Protein AF-A0A9D0Q2W6-F1 (afdb_monomer)

Mean predicted aligned error: 9.04 Å

Solvent-accessible surface area (backbone atoms only — not comparable to full-atom values): 12253 Å² total; per-residue (Å²): 137,90,82,86,87,84,79,83,84,73,85,77,95,69,91,68,83,80,63,70,60,63,63,49,51,56,51,49,53,49,52,52,54,43,39,52,52,8,45,55,50,30,69,73,66,45,39,86,37,24,59,66,28,50,89,75,35,56,30,50,39,32,53,86,57,39,67,71,56,62,75,61,38,71,66,54,54,38,46,38,40,57,70,26,51,92,84,45,47,42,37,65,79,47,96,69,82,52,69,65,64,47,38,29,28,51,50,31,50,50,33,32,66,72,34,69,71,51,40,66,31,72,69,41,46,52,43,26,51,50,28,51,42,34,52,51,4,49,55,56,29,68,73,41,41,42,81,31,24,69,74,25,48,95,74,36,60,35,66,54,38,52,82,66,38,58,74,55,62,74,61,37,70,70,52,52,39,49,34,39,60,67,25,49,93,87,44,49,45,42,48,75,45,86,76,79,52,64,67,59,49,41,22,26,53,51,32,49,51,55,55,56,58,74,76,89,125

Foldseek 3Di:
DDDDDDDDPDDDPDPDPPVPPPVVVVVVVVLVVLLVLLVVVCLVQPCLCQLLCNPNRPHALQVVSCVVVVVCPQVVQLCCQQPPDDPQHHVSPDPDPDSSSSSSNSVNRVCSHVPPVNVPDPVSVVSNVLNVLSVLLVVLCVVAVCVCQCVCPPNHPHQLNLVSCVVVCVVPLVVVLVCLCPPDDPQDHVSPDPDPDSSSSSSNSSSSVSSHDDDDD

Secondary structure (DSSP, 8-state):
-----------------TTTTHHHHHHHHHHHHHHHHHHHHHHHHTHHHHTTTGGGPPPTT-GGGTHHHHTT-HHHHHHHHHH-BTTB-GGGGS----HHHHHHHHHHHHHHHH-HHHHHSHHHHHHHHHHHHHHHHHHHIIIIIHHHHTTTGGGPPPTT-HHHHHHHHTT-HHHHHHHHHH-BTTBPGGGG-----HHHHHHHHHHHHHTT-----

Nearest PDB structures (foldseek):
  2zon-assembly1_G  TM=9.694E-01  e=1.343E-03  Achromobacter xylosoxidans
  8hn3-assembly2_B  TM=9.385E-01  e=1.616E-03  Chlorobaculum tepidum
  8hn3-assembly1_A  TM=9.472E-01  e=2.341E-03  Chlorobaculum tepidum
  4j20-assembly2_B  TM=9.324E-01  e=1.773E-03  Chlorobaculum tepidum TLS
  5b6q-assembly2_B  TM=8.991E-01  e=8.171E-03  Shewanella violacea

pLDDT: mean 86.63, std 15.98, range [30.33, 98.12]

Structure (mmCIF, N/CA/C/O backbone):
data_AF-A0A9D0Q2W6-F1
#
_entry.id   AF-A0A9D0Q2W6-F1
#
loop_
_atom_site.group_PDB
_atom_site.id
_atom_site.type_symbol
_atom_site.label_atom_id
_atom_site.label_alt_id
_atom_site.label_comp_id
_atom_site.label_asym_id
_atom_site.label_entity_id
_atom_site.label_seq_id
_atom_site.pdbx_PDB_ins_code
_atom_site.Cartn_x
_atom_site.Cartn_y
_atom_site.Cartn_z
_atom_site.occupancy
_atom_site.B_iso_or_equiv
_atom_site.auth_seq_id
_atom_site.auth_comp_id
_atom_site.auth_asym_id
_atom_site.auth_atom_id
_atom_site.pdbx_PDB_model_num
ATOM 1 N N . MET A 1 1 ? 28.115 54.140 -16.409 1.00 43.81 1 MET A N 1
ATOM 2 C CA . MET A 1 1 ? 29.450 54.518 -15.887 1.00 43.81 1 MET A CA 1
ATOM 3 C C . MET A 1 1 ? 29.657 53.863 -14.529 1.00 43.81 1 MET A C 1
ATOM 5 O O . MET A 1 1 ? 28.729 53.902 -13.736 1.00 43.81 1 MET A O 1
ATOM 9 N N . LYS A 1 2 ? 30.881 53.358 -14.291 1.00 39.50 2 LYS A N 1
ATOM 10 C CA . LYS A 1 2 ? 31.408 52.597 -13.130 1.00 39.50 2 LYS A CA 1
ATOM 11 C C . LYS A 1 2 ? 31.084 51.091 -13.202 1.00 39.50 2 LYS A C 1
ATOM 13 O O . LYS A 1 2 ? 29.919 50.747 -13.116 1.00 39.50 2 LYS A O 1
ATOM 18 N N . LYS A 1 3 ? 31.975 50.142 -13.526 1.00 43.94 3 LYS A N 1
ATOM 19 C CA . LYS A 1 3 ? 33.420 49.846 -13.318 1.00 43.94 3 LYS A CA 1
ATOM 20 C C . LYS A 1 3 ? 33.563 48.656 -12.352 1.00 43.94 3 LYS A C 1
ATOM 22 O O . LYS A 1 3 ? 33.247 48.830 -11.186 1.00 43.94 3 LYS A O 1
ATOM 27 N N . ILE A 1 4 ? 34.199 47.588 -12.870 1.00 46.78 4 ILE A N 1
ATOM 28 C CA . ILE A 1 4 ? 35.141 46.663 -12.191 1.00 46.78 4 ILE A CA 1
ATOM 29 C C . ILE A 1 4 ? 34.426 45.678 -11.239 1.00 46.78 4 ILE A C 1
ATOM 31 O O . ILE A 1 4 ? 33.622 46.103 -10.429 1.00 46.78 4 ILE A O 1
ATOM 35 N N . ILE A 1 5 ? 34.564 44.350 -11.375 1.00 44.75 5 ILE A N 1
ATOM 36 C CA . ILE A 1 5 ? 35.757 43.561 -11.015 1.00 44.75 5 ILE A CA 1
ATOM 37 C C . ILE A 1 5 ? 36.077 42.505 -12.086 1.00 44.75 5 ILE A C 1
ATOM 39 O O . ILE A 1 5 ? 35.343 41.544 -12.290 1.00 44.75 5 ILE A O 1
ATOM 43 N N . SER A 1 6 ? 37.221 42.707 -12.742 1.00 45.53 6 SER A N 1
ATOM 44 C CA . SER A 1 6 ? 37.978 41.679 -13.452 1.00 45.53 6 SER A CA 1
ATOM 45 C C . SER A 1 6 ? 38.737 40.863 -12.408 1.00 45.53 6 SER A C 1
ATOM 47 O O . SER A 1 6 ? 39.502 41.442 -11.635 1.00 45.53 6 SER A O 1
ATOM 49 N N . VAL A 1 7 ? 38.523 39.548 -12.362 1.00 48.03 7 VAL A N 1
ATOM 50 C CA . VAL A 1 7 ? 39.392 38.638 -11.611 1.00 48.03 7 VAL A CA 1
ATOM 51 C C . VAL A 1 7 ? 40.284 37.940 -12.625 1.00 48.03 7 VAL A C 1
ATOM 53 O O . VAL A 1 7 ? 39.840 37.077 -13.379 1.00 48.03 7 VAL A O 1
ATOM 56 N N . CYS A 1 8 ? 41.544 38.378 -12.647 1.00 40.06 8 CYS A N 1
ATOM 57 C CA . CYS A 1 8 ? 42.658 37.740 -13.330 1.00 40.06 8 CYS A CA 1
ATOM 58 C C . CYS A 1 8 ? 42.677 36.235 -13.053 1.00 40.06 8 CYS A C 1
ATOM 60 O O . CYS A 1 8 ? 42.959 35.812 -11.934 1.00 40.06 8 CYS A O 1
ATOM 62 N N . TRP A 1 9 ? 42.484 35.429 -14.091 1.00 39.69 9 TRP A N 1
ATOM 63 C CA . TRP A 1 9 ? 43.022 34.074 -14.124 1.00 39.69 9 TRP A CA 1
ATOM 64 C C . TRP A 1 9 ? 44.476 34.160 -14.590 1.00 39.69 9 TRP A C 1
ATOM 66 O O . TRP A 1 9 ? 44.791 33.974 -15.763 1.00 39.69 9 TRP A O 1
ATOM 76 N N . SER A 1 10 ? 45.366 34.516 -13.662 1.00 49.16 10 SER A N 1
ATOM 77 C CA . SER A 1 10 ? 46.800 34.318 -13.859 1.00 49.16 10 SER A CA 1
ATOM 78 C C . SER A 1 10 ? 47.129 32.844 -13.654 1.00 49.16 10 SER A C 1
ATOM 80 O O . SER A 1 10 ? 46.851 32.276 -12.602 1.00 49.16 10 SER A O 1
ATOM 82 N N . LEU A 1 11 ? 47.711 32.269 -14.706 1.00 53.66 11 LEU A N 1
ATOM 83 C CA . LEU A 1 11 ? 48.451 31.014 -14.799 1.00 53.66 11 LEU A CA 1
ATOM 84 C C . LEU A 1 11 ? 48.770 30.319 -13.462 1.00 53.66 11 LEU A C 1
AT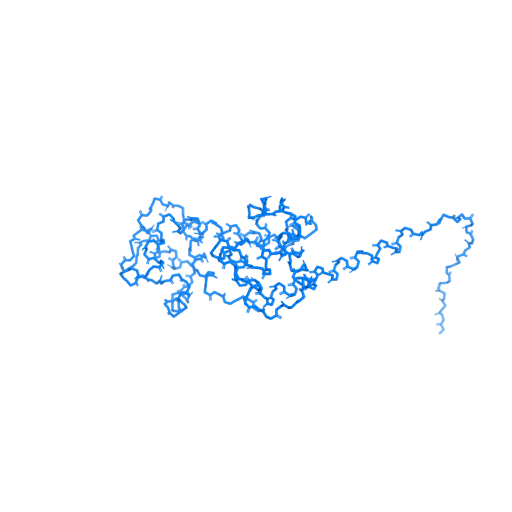OM 86 O O . LEU A 1 11 ? 49.649 30.750 -12.718 1.00 53.66 11 LEU A O 1
ATOM 90 N N . CYS A 1 12 ? 48.189 29.134 -13.270 1.00 45.81 12 CYS A N 1
ATOM 91 C CA . CYS A 1 12 ? 48.860 28.043 -12.573 1.00 45.81 12 CYS A CA 1
ATOM 92 C C . CYS A 1 12 ? 48.873 26.826 -13.510 1.00 45.81 12 CYS A C 1
ATOM 94 O O . CYS A 1 12 ? 47.876 26.127 -13.680 1.00 45.81 12 CYS A O 1
ATOM 96 N N . LEU A 1 13 ? 50.008 26.633 -14.187 1.00 52.31 13 LEU A N 1
ATOM 97 C CA . LEU A 1 13 ? 50.348 25.443 -14.965 1.00 52.31 13 LEU A CA 1
ATOM 98 C C . LEU A 1 13 ? 50.616 24.281 -13.998 1.00 52.31 13 LEU A C 1
ATOM 100 O O . LEU A 1 13 ? 51.760 23.958 -13.704 1.00 52.31 13 LEU A O 1
ATOM 104 N N . LEU A 1 14 ? 49.550 23.651 -13.514 1.00 49.38 14 LEU A N 1
ATOM 105 C CA . LEU A 1 14 ? 49.556 22.257 -13.077 1.00 49.38 14 LEU A CA 1
ATOM 106 C C . LEU A 1 14 ? 48.295 21.612 -13.650 1.00 49.38 14 LEU A C 1
ATOM 108 O O . LEU A 1 14 ? 47.203 21.698 -13.094 1.00 49.38 14 LEU A O 1
ATOM 112 N N . CYS A 1 15 ? 48.457 21.023 -14.832 1.00 50.38 15 CYS A N 1
ATOM 113 C CA . CYS A 1 15 ? 47.425 20.282 -15.537 1.00 50.38 15 CYS A CA 1
ATOM 114 C C . CYS A 1 15 ? 47.190 18.951 -14.801 1.00 50.38 15 CYS A C 1
ATOM 116 O O . CYS A 1 15 ? 47.751 17.920 -15.160 1.00 50.38 15 CYS A O 1
ATOM 118 N N . VAL A 1 16 ? 46.404 18.980 -13.723 1.00 52.44 16 VAL A N 1
ATOM 119 C CA . VAL A 1 16 ? 45.743 17.773 -13.220 1.00 52.44 16 VAL A CA 1
ATOM 120 C C . VAL A 1 16 ? 44.479 17.613 -14.065 1.00 52.44 16 VAL A C 1
ATOM 122 O O . VAL A 1 16 ? 43.717 18.577 -14.172 1.00 52.44 16 VAL A O 1
ATOM 125 N N . PRO A 1 17 ? 44.237 16.458 -14.705 1.00 45.69 17 PRO A N 1
ATOM 126 C CA . PRO A 1 17 ? 43.054 16.279 -15.529 1.00 45.69 17 PRO A CA 1
ATOM 127 C C . PRO A 1 17 ? 41.812 16.380 -14.637 1.00 45.69 17 PRO A C 1
ATOM 129 O O . PRO A 1 17 ? 41.482 15.458 -13.895 1.00 45.69 17 PRO A O 1
ATOM 132 N N . PHE A 1 18 ? 41.094 17.501 -14.724 1.00 49.41 18 PHE A N 1
ATOM 133 C CA . PHE A 1 18 ? 39.758 17.680 -14.151 1.00 49.41 18 PHE A CA 1
ATOM 134 C C . PHE A 1 18 ? 38.727 16.936 -15.020 1.00 49.41 18 PHE A C 1
ATOM 136 O O . PHE A 1 18 ? 37.753 17.505 -15.493 1.00 49.41 18 PHE A O 1
ATOM 143 N N . VAL A 1 19 ? 38.985 15.659 -15.306 1.00 51.44 19 VAL A N 1
ATOM 144 C CA . VAL A 1 19 ? 38.137 14.807 -16.158 1.00 51.44 19 VAL A CA 1
ATOM 145 C C . VAL A 1 19 ? 37.093 14.064 -15.306 1.00 51.44 19 VAL A C 1
ATOM 147 O O . VAL A 1 19 ? 36.088 13.593 -15.815 1.00 51.44 19 VAL A O 1
ATOM 150 N N . GLY A 1 20 ? 37.253 14.040 -13.975 1.00 50.88 20 GLY A N 1
ATOM 151 C CA . GLY A 1 20 ? 36.378 13.276 -13.076 1.00 50.88 20 GLY A CA 1
ATOM 152 C C . GLY A 1 20 ? 35.117 13.984 -12.559 1.00 50.88 20 GLY A C 1
ATOM 153 O O . GLY A 1 20 ? 34.258 13.318 -11.990 1.00 50.88 20 GLY A O 1
ATOM 154 N N . PHE A 1 21 ? 34.977 15.308 -12.695 1.00 53.16 21 PHE A N 1
ATOM 155 C CA . PHE A 1 21 ? 33.817 16.018 -12.126 1.00 53.16 21 PHE A CA 1
ATOM 156 C C . PHE A 1 21 ? 32.643 16.118 -13.110 1.00 53.16 21 PHE A C 1
ATOM 158 O O . PHE A 1 21 ? 31.517 15.807 -12.738 1.00 53.16 21 PHE A O 1
ATOM 165 N N . ALA A 1 22 ? 32.898 16.480 -14.372 1.00 59.78 22 ALA A N 1
ATOM 166 C CA . ALA A 1 22 ? 31.846 16.633 -15.382 1.00 59.78 22 ALA A CA 1
ATOM 167 C C . ALA A 1 22 ? 31.155 15.296 -15.724 1.00 59.78 22 ALA A C 1
ATOM 169 O O . ALA A 1 22 ? 29.933 15.210 -15.663 1.00 59.78 22 ALA A O 1
ATOM 170 N N . GLU A 1 23 ? 31.923 14.221 -15.946 1.00 59.72 23 GLU A N 1
ATOM 171 C CA . GLU A 1 23 ? 31.365 12.892 -16.259 1.00 59.72 23 GLU A CA 1
ATOM 172 C C . GLU A 1 23 ? 30.482 12.315 -15.140 1.00 59.72 23 GLU A C 1
ATOM 174 O O . GLU A 1 23 ? 29.553 11.548 -15.400 1.00 59.72 23 GLU A O 1
ATOM 179 N N . ASN A 1 24 ? 30.770 12.657 -13.882 1.00 61.16 24 ASN A N 1
ATOM 180 C CA . ASN A 1 24 ? 29.976 12.211 -12.740 1.00 61.16 24 ASN A CA 1
ATOM 181 C C . ASN A 1 24 ? 28.667 13.001 -12.608 1.00 61.16 24 ASN A C 1
ATOM 183 O O . ASN A 1 24 ? 27.646 12.410 -12.263 1.00 61.16 24 ASN A O 1
ATOM 187 N N . VAL A 1 25 ? 28.670 14.301 -12.924 1.00 63.41 25 VAL A N 1
ATOM 188 C CA . VAL A 1 25 ? 27.454 15.132 -12.929 1.00 63.41 25 VAL A CA 1
ATOM 189 C C . VAL A 1 25 ? 26.474 14.657 -14.005 1.00 63.41 25 VAL A C 1
ATOM 191 O O . VAL A 1 25 ? 25.289 14.499 -13.717 1.00 63.41 25 VAL A O 1
AT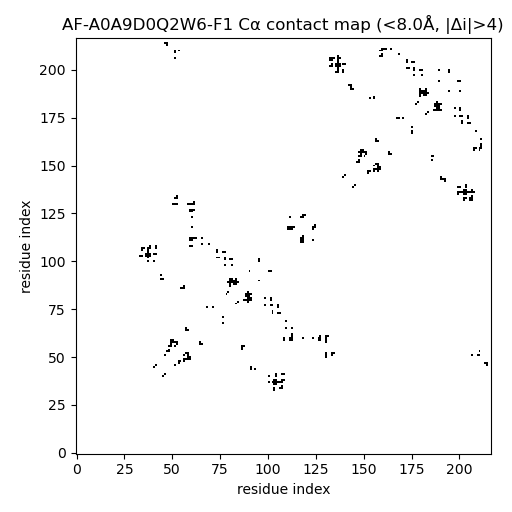OM 194 N N . ASP A 1 26 ? 26.956 14.326 -15.205 1.00 74.56 26 ASP A N 1
ATOM 195 C CA . ASP A 1 26 ? 26.096 13.849 -16.297 1.00 74.56 26 ASP A CA 1
ATOM 196 C C . ASP A 1 26 ? 25.399 12.517 -15.960 1.00 74.56 26 ASP A C 1
ATOM 198 O O . ASP A 1 26 ? 24.203 12.352 -16.207 1.00 74.56 26 ASP A O 1
ATOM 202 N N . LYS A 1 27 ? 26.107 11.586 -15.305 1.00 70.38 27 LYS A N 1
ATOM 203 C CA . LYS A 1 27 ? 25.545 10.292 -14.871 1.00 70.38 27 LYS A CA 1
ATOM 204 C C . LYS A 1 27 ? 24.558 10.424 -13.709 1.00 70.38 27 LYS A C 1
ATOM 206 O O . LYS A 1 27 ? 23.572 9.686 -13.660 1.00 70.38 27 LYS A O 1
ATOM 211 N N . VAL A 1 28 ? 24.810 11.340 -12.771 1.00 68.50 28 VAL A N 1
ATOM 212 C CA . VAL A 1 28 ? 23.874 11.639 -11.673 1.00 68.50 28 VAL A CA 1
ATOM 213 C C . VAL A 1 28 ? 22.577 12.218 -12.235 1.00 68.50 28 VAL A C 1
ATOM 215 O O . VAL A 1 28 ? 21.503 11.703 -11.920 1.00 68.50 28 VAL A O 1
ATOM 218 N N . ASN A 1 29 ? 22.676 13.179 -13.155 1.00 79.94 29 ASN A N 1
ATOM 219 C CA . ASN A 1 29 ? 21.519 13.780 -13.817 1.00 79.94 29 ASN A CA 1
ATOM 220 C C . ASN A 1 29 ? 20.695 12.740 -14.596 1.00 79.94 29 ASN A C 1
ATOM 222 O O . ASN A 1 29 ? 19.465 12.774 -14.577 1.00 79.94 29 ASN A O 1
ATOM 226 N N . GLU A 1 30 ? 21.352 11.775 -15.247 1.00 87.25 30 GLU A N 1
ATOM 227 C CA . GLU A 1 30 ? 20.665 10.689 -15.950 1.00 87.25 30 GLU A CA 1
ATOM 228 C C . GLU A 1 30 ? 19.930 9.737 -14.989 1.00 87.25 30 GLU A C 1
ATOM 230 O O . GLU A 1 30 ? 18.771 9.387 -15.233 1.00 87.25 30 GLU A O 1
ATOM 235 N N . LYS A 1 31 ? 20.569 9.328 -13.880 1.00 89.06 31 LYS A N 1
ATO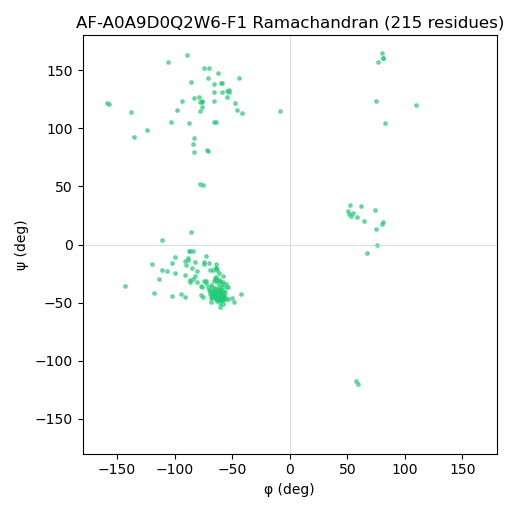M 236 C CA . LYS A 1 31 ? 19.941 8.478 -12.852 1.00 89.06 31 LYS A CA 1
ATOM 237 C C . LYS A 1 31 ? 18.712 9.165 -12.257 1.00 89.06 31 LYS A C 1
ATOM 239 O O . LYS A 1 31 ? 17.660 8.537 -12.141 1.00 89.06 31 LYS A O 1
ATOM 244 N N . GLU A 1 32 ? 18.833 10.438 -11.898 1.00 88.69 32 GLU A N 1
ATOM 245 C CA . GLU A 1 32 ? 17.734 11.231 -11.343 1.00 88.69 32 GLU A CA 1
ATOM 246 C C . GLU A 1 32 ? 16.589 11.386 -12.348 1.00 88.69 32 GLU A C 1
ATOM 248 O O . GLU A 1 32 ? 15.431 11.157 -11.997 1.00 88.69 32 GLU A O 1
ATOM 253 N N . ALA A 1 33 ? 16.893 11.669 -13.619 1.00 92.69 33 ALA A N 1
ATOM 254 C CA . ALA A 1 33 ? 15.888 11.753 -14.676 1.00 92.69 33 ALA A CA 1
ATOM 255 C C . ALA A 1 33 ? 15.141 10.422 -14.881 1.00 92.69 33 ALA A C 1
ATOM 257 O O . ALA A 1 33 ? 13.914 10.410 -15.022 1.00 92.69 33 ALA A O 1
ATOM 258 N N . LYS A 1 34 ? 15.859 9.292 -14.856 1.00 94.88 34 LYS A N 1
ATOM 259 C CA . LYS A 1 34 ? 15.276 7.944 -14.952 1.00 94.88 34 LYS A CA 1
ATOM 260 C C . LYS A 1 34 ? 14.395 7.613 -13.752 1.00 94.88 34 LYS A C 1
ATOM 262 O O . LYS A 1 34 ? 13.290 7.108 -13.942 1.00 94.88 34 LYS A O 1
ATOM 267 N N . LEU A 1 35 ? 14.842 7.931 -12.537 1.00 94.19 35 LEU A N 1
ATOM 268 C CA . LEU A 1 35 ? 14.053 7.737 -11.319 1.00 94.19 35 LEU A CA 1
ATOM 269 C C . LEU A 1 35 ? 12.806 8.618 -11.300 1.00 94.19 35 LEU A C 1
ATOM 271 O O . LEU A 1 35 ? 11.741 8.148 -10.909 1.00 94.19 35 LEU A O 1
ATOM 275 N N . GLU A 1 36 ? 12.895 9.857 -11.779 1.00 93.81 36 GLU A N 1
ATOM 276 C CA . GLU A 1 36 ? 11.737 10.743 -11.882 1.00 93.81 36 GLU A CA 1
ATOM 277 C C . GLU A 1 36 ? 10.728 10.243 -12.924 1.00 93.81 36 GLU A C 1
ATOM 279 O O . GLU A 1 36 ? 9.517 10.260 -12.688 1.00 93.81 36 GLU A O 1
ATOM 284 N N . LEU A 1 37 ? 11.199 9.736 -14.066 1.00 94.19 37 LEU A N 1
ATOM 285 C CA . LEU A 1 37 ? 10.329 9.099 -15.055 1.00 94.19 37 LEU A CA 1
ATOM 286 C C . LEU A 1 37 ? 9.687 7.816 -14.499 1.00 94.19 37 LEU A C 1
ATOM 288 O O . LEU A 1 37 ? 8.479 7.610 -14.656 1.00 94.19 37 LEU A O 1
ATOM 292 N N . GLY A 1 38 ? 10.464 6.988 -13.798 1.00 94.94 38 GLY A N 1
ATOM 293 C CA . GLY A 1 38 ? 9.988 5.804 -13.084 1.00 94.94 38 GLY A CA 1
ATOM 294 C C . GLY A 1 38 ? 8.926 6.137 -12.040 1.00 94.94 38 GLY A C 1
ATOM 295 O O . GLY A 1 38 ? 7.873 5.503 -11.997 1.00 94.94 38 GLY A O 1
ATOM 296 N N . ARG A 1 39 ? 9.136 7.208 -11.268 1.00 94.44 39 ARG A N 1
ATOM 297 C CA . ARG A 1 39 ? 8.174 7.733 -10.296 1.00 94.44 39 ARG A CA 1
ATOM 298 C C . ARG A 1 39 ? 6.875 8.158 -10.967 1.00 94.44 39 ARG A C 1
ATOM 300 O O . ARG A 1 39 ? 5.803 7.702 -10.572 1.00 94.44 39 ARG A O 1
ATOM 307 N N . LYS A 1 40 ? 6.945 9.018 -11.987 1.00 93.75 40 LYS A N 1
ATOM 308 C CA . LYS A 1 40 ? 5.757 9.507 -12.711 1.00 93.75 40 LYS A CA 1
ATOM 309 C C . LYS A 1 40 ? 4.927 8.353 -13.262 1.00 93.75 40 LYS A C 1
ATOM 311 O O . LYS A 1 40 ? 3.712 8.313 -13.083 1.00 93.75 40 LYS A O 1
ATOM 316 N N . THR A 1 41 ? 5.590 7.395 -13.895 1.00 92.62 41 THR A N 1
ATOM 317 C CA . THR A 1 41 ? 4.925 6.252 -14.524 1.00 92.62 41 THR A CA 1
ATOM 318 C C . THR A 1 41 ? 4.390 5.261 -13.491 1.00 92.62 41 THR A C 1
ATOM 320 O O . THR A 1 41 ? 3.290 4.739 -13.673 1.00 92.62 41 THR A O 1
ATOM 323 N N . TYR A 1 42 ? 5.060 5.089 -12.348 1.00 93.31 42 TYR A N 1
ATOM 324 C CA . TYR A 1 42 ? 4.525 4.346 -11.207 1.00 93.31 42 TYR A CA 1
ATOM 325 C C . TYR A 1 42 ? 3.199 4.946 -10.708 1.00 93.31 42 TYR A C 1
ATOM 327 O O . TYR A 1 42 ? 2.213 4.219 -10.555 1.00 93.31 42 TYR A O 1
ATOM 335 N N . TYR A 1 43 ? 3.132 6.268 -10.515 1.00 90.81 43 TYR A N 1
ATOM 336 C CA . TYR A 1 43 ? 1.906 6.946 -10.063 1.00 90.81 43 TYR A CA 1
ATOM 337 C C . TYR A 1 43 ? 0.795 6.981 -11.117 1.00 90.81 43 TYR A C 1
ATOM 339 O O . TYR A 1 43 ? -0.365 7.189 -10.787 1.00 90.81 43 TYR A O 1
ATOM 347 N N . GLN A 1 44 ? 1.097 6.720 -12.383 1.00 89.12 44 GLN A N 1
ATOM 348 C CA . GLN A 1 44 ? 0.062 6.568 -13.406 1.00 89.12 44 GLN A CA 1
ATOM 349 C C . GLN A 1 44 ? -0.520 5.149 -13.443 1.00 89.12 44 GLN A C 1
ATOM 351 O O . GLN A 1 44 ? -1.691 4.965 -13.777 1.00 89.12 44 GLN A O 1
ATOM 356 N N . ASN A 1 45 ? 0.279 4.139 -13.087 1.00 89.81 45 ASN A N 1
ATOM 357 C CA . ASN A 1 45 ? -0.041 2.746 -13.404 1.00 89.81 45 ASN A CA 1
ATOM 358 C C . ASN A 1 45 ? -0.227 1.848 -12.175 1.00 89.81 45 ASN A C 1
ATOM 360 O O . ASN A 1 45 ? -1.156 1.037 -12.155 1.00 89.81 45 ASN A O 1
ATOM 364 N N . CYS A 1 46 ? 0.623 2.000 -11.159 1.00 91.19 46 CYS A N 1
ATOM 365 C CA . CYS A 1 46 ? 0.864 0.986 -10.129 1.00 91.19 46 CYS A CA 1
ATOM 366 C C . CYS A 1 46 ? 0.401 1.402 -8.726 1.00 91.19 46 CYS A C 1
ATOM 368 O O . CYS A 1 46 ? 0.020 0.539 -7.930 1.00 91.19 46 CYS A O 1
ATOM 370 N N . TYR A 1 47 ? 0.407 2.703 -8.417 1.00 89.1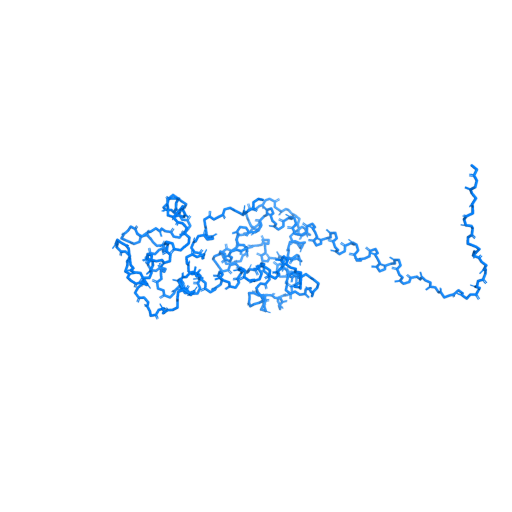9 47 TYR A N 1
ATOM 371 C CA . TYR A 1 47 ? 0.208 3.195 -7.046 1.00 89.19 47 TYR A CA 1
ATOM 372 C C . TYR A 1 47 ? -1.069 2.676 -6.374 1.00 89.19 47 TYR A C 1
ATOM 374 O O . TYR A 1 47 ? -1.037 2.340 -5.198 1.00 89.19 47 TYR A O 1
ATOM 382 N N . ARG A 1 48 ? -2.178 2.517 -7.114 1.00 83.88 48 ARG A N 1
ATOM 383 C CA . ARG A 1 48 ? -3.471 2.100 -6.537 1.00 83.88 48 ARG A CA 1
ATOM 384 C C . ARG A 1 48 ? -3.375 0.795 -5.754 1.00 83.88 48 ARG A C 1
ATOM 386 O O . ARG A 1 48 ? -4.073 0.625 -4.764 1.00 83.88 48 ARG A O 1
ATOM 393 N N . CYS A 1 49 ? -2.520 -0.122 -6.201 1.00 87.75 49 CYS A N 1
ATOM 394 C CA . CYS A 1 49 ? -2.312 -1.396 -5.521 1.00 87.75 49 CYS A CA 1
ATOM 395 C C . CYS A 1 49 ? -1.123 -1.338 -4.560 1.00 87.75 49 CYS A C 1
ATOM 397 O O . CYS A 1 49 ? -1.215 -1.834 -3.440 1.00 87.75 49 CYS A O 1
ATOM 399 N N . HIS A 1 50 ? -0.021 -0.723 -4.986 1.00 92.00 50 HIS A N 1
ATOM 400 C CA . HIS A 1 50 ? 1.244 -0.759 -4.256 1.00 92.00 50 HIS A CA 1
ATOM 401 C C . HIS A 1 50 ? 1.367 0.296 -3.155 1.00 92.00 50 HIS A C 1
ATOM 403 O O . HIS A 1 50 ? 2.152 0.126 -2.241 1.00 92.00 50 HIS A O 1
ATOM 409 N N . GLU A 1 51 ? 0.593 1.373 -3.163 1.00 86.62 51 GLU A N 1
ATOM 410 C CA . GLU A 1 51 ? 0.635 2.355 -2.073 1.00 86.62 51 GLU A CA 1
ATOM 411 C C . GLU A 1 51 ? -0.064 1.834 -0.810 1.00 86.62 51 GLU A C 1
ATOM 413 O O . GLU A 1 51 ? 0.350 2.140 0.306 1.00 86.62 51 GLU A O 1
ATOM 418 N N . TYR A 1 52 ? -1.087 0.995 -0.997 1.00 81.88 52 TYR A N 1
ATOM 419 C CA . TYR A 1 52 ? -1.934 0.467 0.076 1.00 81.88 52 TYR A CA 1
ATOM 420 C C . TYR A 1 52 ? -1.752 -1.035 0.333 1.00 81.88 52 TYR A C 1
ATOM 422 O O . TYR A 1 52 ? -2.498 -1.624 1.117 1.00 81.88 52 TYR A O 1
ATOM 430 N N . GLY A 1 53 ? -0.808 -1.672 -0.363 1.00 88.31 53 GLY A N 1
ATOM 431 C CA . GLY A 1 53 ? -0.522 -3.100 -0.235 1.00 88.31 53 GLY A CA 1
ATOM 432 C C . GLY A 1 53 ? -1.697 -4.003 -0.613 1.00 88.31 53 GLY A C 1
ATOM 433 O O . GLY A 1 53 ? -1.899 -5.062 -0.014 1.00 88.31 53 GLY A O 1
ATOM 434 N N . GLN A 1 54 ? -2.527 -3.590 -1.578 1.00 84.88 54 GLN A N 1
ATOM 435 C CA . GLN A 1 54 ? -3.740 -4.323 -1.938 1.00 84.88 54 GLN A CA 1
ATOM 436 C C . GLN A 1 54 ? -3.415 -5.784 -2.269 1.00 84.88 54 GLN A C 1
ATOM 438 O O . GLN A 1 54 ? -2.558 -6.071 -3.102 1.00 84.88 54 GLN A O 1
ATOM 443 N N . ARG A 1 55 ? -4.111 -6.717 -1.603 1.00 82.38 55 ARG A N 1
ATOM 444 C CA . ARG A 1 55 ? -3.943 -8.172 -1.780 1.00 82.38 55 ARG A CA 1
ATOM 445 C C . ARG A 1 55 ? -2.488 -8.663 -1.637 1.00 82.38 55 ARG A C 1
ATOM 447 O O . ARG A 1 55 ? -2.092 -9.609 -2.313 1.00 82.38 55 ARG A O 1
ATOM 454 N N . GLY A 1 56 ? -1.704 -8.036 -0.757 1.00 85.69 56 GLY A N 1
ATOM 455 C CA . GLY A 1 56 ? -0.308 -8.414 -0.507 1.00 85.69 56 GLY A CA 1
ATOM 456 C C . GLY A 1 56 ? 0.680 -7.869 -1.543 1.00 85.69 56 GLY A C 1
ATOM 457 O O . GLY A 1 56 ? 1.785 -8.399 -1.683 1.00 85.69 56 GLY A O 1
ATOM 458 N N . ALA A 1 57 ? 0.287 -6.838 -2.297 1.00 92.06 57 ALA A N 1
ATOM 459 C CA . ALA A 1 57 ? 1.221 -6.075 -3.113 1.00 92.06 57 ALA A CA 1
ATOM 460 C C . ALA A 1 57 ? 2.309 -5.443 -2.219 1.00 92.06 57 ALA A C 1
ATOM 462 O O . ALA A 1 57 ? 1.976 -4.943 -1.146 1.00 92.06 57 ALA A O 1
ATOM 463 N N . PRO A 1 58 ? 3.588 -5.438 -2.638 1.00 95.06 58 PRO A N 1
ATOM 464 C CA . PRO A 1 58 ? 4.643 -4.797 -1.865 1.00 95.06 58 PRO A CA 1
ATOM 465 C C . PRO A 1 58 ? 4.432 -3.285 -1.812 1.00 95.06 58 PRO A C 1
ATOM 467 O O . PRO A 1 58 ? 4.212 -2.658 -2.857 1.00 95.06 58 PRO A O 1
ATOM 470 N N . MET A 1 59 ? 4.519 -2.723 -0.608 1.00 94.19 59 MET A N 1
ATOM 471 C CA . MET A 1 59 ? 4.331 -1.303 -0.354 1.00 94.19 59 MET A CA 1
ATOM 472 C C . MET A 1 59 ? 5.602 -0.490 -0.540 1.00 94.19 59 MET A C 1
ATOM 474 O O . MET A 1 59 ? 6.686 -0.895 -0.120 1.00 94.19 59 MET A O 1
ATOM 478 N N . LEU A 1 60 ? 5.470 0.701 -1.130 1.00 93.12 60 LEU A N 1
ATOM 479 C CA . LEU A 1 60 ? 6.591 1.638 -1.251 1.00 93.12 60 LEU A CA 1
ATOM 480 C C . LEU A 1 60 ? 7.225 1.927 0.114 1.00 93.12 60 LEU A C 1
ATOM 482 O O . LEU A 1 60 ? 6.522 2.215 1.091 1.00 93.12 60 LEU A O 1
ATOM 486 N N . GLY A 1 61 ? 8.556 1.843 0.158 1.00 93.38 61 GLY A N 1
ATOM 487 C CA . GLY A 1 61 ? 9.383 2.113 1.333 1.00 93.38 61 GLY A CA 1
ATOM 488 C C . GLY A 1 61 ? 9.236 1.120 2.495 1.00 93.38 61 GLY A C 1
ATOM 489 O O . GLY A 1 61 ? 9.989 1.208 3.462 1.00 93.38 61 GLY A O 1
ATOM 490 N N . TYR A 1 62 ? 8.289 0.177 2.456 1.00 95.31 62 TYR A N 1
ATOM 491 C CA . TYR A 1 62 ? 8.100 -0.776 3.549 1.00 95.31 62 TYR A CA 1
ATOM 492 C C . TYR A 1 62 ? 9.061 -1.954 3.395 1.00 95.31 62 TYR A C 1
ATOM 494 O O . TYR A 1 62 ? 8.715 -2.968 2.800 1.00 95.31 62 TYR A O 1
ATOM 502 N N . GLU A 1 63 ? 10.279 -1.801 3.921 1.00 94.75 63 GLU A N 1
ATOM 503 C CA . GLU A 1 63 ? 11.390 -2.760 3.781 1.00 94.75 63 GLU A CA 1
ATOM 504 C C . GLU A 1 63 ? 11.011 -4.243 3.942 1.00 94.75 63 GLU A C 1
ATOM 506 O O . GLU A 1 63 ? 11.436 -5.021 3.085 1.00 94.75 63 GLU A O 1
ATOM 511 N N . PRO A 1 64 ? 10.166 -4.655 4.914 1.00 95.56 64 PRO A N 1
ATOM 512 C CA . PRO A 1 64 ? 9.784 -6.062 5.053 1.00 95.56 64 PRO A CA 1
ATOM 513 C C . PRO A 1 64 ? 9.129 -6.667 3.802 1.00 95.56 64 PRO A C 1
ATOM 515 O O . PRO A 1 64 ? 9.255 -7.864 3.564 1.00 95.56 64 PRO A O 1
ATOM 518 N N . ASP A 1 65 ? 8.465 -5.858 2.968 1.00 95.75 65 ASP A N 1
ATOM 519 C CA . ASP A 1 65 ? 7.884 -6.336 1.709 1.00 95.75 65 ASP A CA 1
ATOM 520 C C . ASP A 1 65 ? 8.939 -6.600 0.623 1.00 95.75 65 ASP A C 1
ATOM 522 O O . ASP A 1 65 ? 8.638 -7.275 -0.367 1.00 95.75 65 ASP A O 1
ATOM 526 N N . TRP A 1 66 ? 10.155 -6.066 0.778 1.00 96.25 66 TRP A N 1
ATOM 527 C CA . TRP A 1 66 ? 11.199 -6.031 -0.247 1.00 96.25 66 TRP A CA 1
ATOM 528 C C . TRP A 1 66 ? 12.409 -6.920 0.045 1.00 96.25 66 TRP A C 1
ATOM 530 O O . TRP A 1 66 ? 13.078 -7.304 -0.912 1.00 96.25 66 TRP A O 1
ATOM 540 N N . GLU A 1 67 ? 12.672 -7.296 1.300 1.00 94.06 67 GLU A N 1
ATOM 541 C CA . GLU A 1 67 ? 13.859 -8.079 1.701 1.00 94.06 67 GLU A CA 1
ATOM 542 C C . GLU A 1 67 ? 14.098 -9.318 0.822 1.00 94.06 67 GLU A C 1
ATOM 544 O O . GLU A 1 67 ? 15.194 -9.514 0.295 1.00 94.06 67 GLU A O 1
ATOM 549 N N . ASP A 1 68 ? 13.066 -10.137 0.606 1.00 96.12 68 ASP A N 1
ATOM 550 C CA . ASP A 1 68 ? 13.169 -11.329 -0.246 1.00 96.12 68 ASP A CA 1
ATOM 551 C C . ASP A 1 68 ? 13.021 -11.018 -1.737 1.00 96.12 68 ASP A C 1
ATOM 553 O O . ASP A 1 68 ? 13.571 -11.720 -2.585 1.00 96.12 68 ASP A O 1
ATOM 557 N N . ARG A 1 69 ? 12.303 -9.947 -2.083 1.00 95.81 69 ARG A N 1
ATOM 558 C CA . ARG A 1 69 ? 12.071 -9.559 -3.481 1.00 95.81 69 ARG A CA 1
ATOM 559 C C . ARG A 1 69 ? 13.342 -9.044 -4.136 1.00 95.81 69 ARG A C 1
ATOM 561 O O . ARG A 1 69 ? 13.603 -9.382 -5.285 1.00 95.81 69 ARG A O 1
ATOM 568 N N . LEU A 1 70 ? 14.145 -8.275 -3.405 1.00 97.25 70 LEU A N 1
ATOM 569 C CA . LEU A 1 70 ? 15.411 -7.734 -3.900 1.00 97.25 70 LEU A CA 1
ATOM 570 C C . LEU A 1 70 ? 16.422 -8.844 -4.227 1.00 97.25 70 LEU A C 1
ATOM 572 O O . LEU A 1 70 ? 17.212 -8.686 -5.155 1.00 97.25 70 LEU A O 1
ATOM 576 N N . LYS A 1 71 ? 16.344 -10.001 -3.552 1.00 97.62 71 LYS A N 1
ATOM 577 C CA . LYS A 1 71 ? 17.193 -11.176 -3.833 1.00 97.62 71 LYS A CA 1
ATOM 578 C C . LYS A 1 71 ? 16.922 -11.806 -5.201 1.00 97.62 71 LYS A C 1
ATOM 580 O O . LYS A 1 71 ? 17.795 -12.487 -5.727 1.00 97.62 71 LYS A O 1
ATOM 585 N N . LEU A 1 72 ? 15.739 -11.587 -5.782 1.00 96.75 72 LEU A N 1
ATOM 586 C CA . LEU A 1 72 ? 15.398 -12.090 -7.119 1.00 96.75 72 LEU A CA 1
ATOM 587 C C . LEU A 1 72 ? 16.198 -11.384 -8.224 1.00 96.75 72 LEU A C 1
ATOM 589 O O . LEU A 1 72 ? 16.344 -11.923 -9.317 1.00 96.75 72 LEU A O 1
ATOM 593 N N . GLY A 1 73 ? 16.701 -10.180 -7.943 1.00 97.69 73 GLY A N 1
ATOM 594 C CA . GLY A 1 73 ? 17.347 -9.329 -8.929 1.00 97.69 73 GLY A CA 1
ATOM 595 C C . GLY A 1 73 ? 16.353 -8.560 -9.802 1.00 97.69 73 GLY A C 1
ATOM 596 O O . GLY A 1 73 ? 15.154 -8.841 -9.862 1.00 97.69 73 GLY A O 1
ATOM 597 N N . ARG A 1 74 ? 16.881 -7.541 -10.483 1.00 97.06 74 ARG A N 1
ATOM 598 C CA . ARG A 1 74 ? 16.094 -6.556 -11.233 1.00 97.06 74 ARG A CA 1
ATOM 599 C C . ARG A 1 74 ? 15.243 -7.181 -12.340 1.00 97.06 74 ARG A C 1
ATOM 601 O O . ARG A 1 74 ? 14.058 -6.874 -12.437 1.00 97.06 74 ARG A O 1
ATOM 608 N N . ASP A 1 75 ? 15.824 -8.061 -13.151 1.00 98.12 75 ASP A N 1
ATOM 609 C CA . ASP A 1 75 ? 15.125 -8.625 -14.311 1.00 98.12 75 ASP A CA 1
ATOM 610 C C . ASP A 1 75 ? 13.942 -9.509 -13.908 1.00 98.12 75 ASP A C 1
ATOM 612 O O . ASP A 1 75 ? 12.861 -9.358 -14.468 1.00 98.12 75 ASP A O 1
ATOM 616 N N . ALA A 1 76 ? 14.085 -10.323 -12.860 1.00 98.00 76 ALA A N 1
ATOM 617 C CA . ALA A 1 76 ? 12.990 -11.146 -12.349 1.00 98.00 76 ALA A CA 1
ATOM 618 C C . ALA A 1 76 ? 11.840 -10.309 -11.752 1.00 98.00 76 ALA A C 1
ATOM 620 O O . ALA A 1 76 ? 10.668 -10.702 -11.810 1.00 98.00 76 ALA A O 1
ATOM 621 N N . LEU A 1 77 ? 12.149 -9.143 -11.172 1.00 97.44 77 LEU A N 1
ATOM 622 C CA . LEU A 1 77 ? 11.123 -8.194 -10.735 1.00 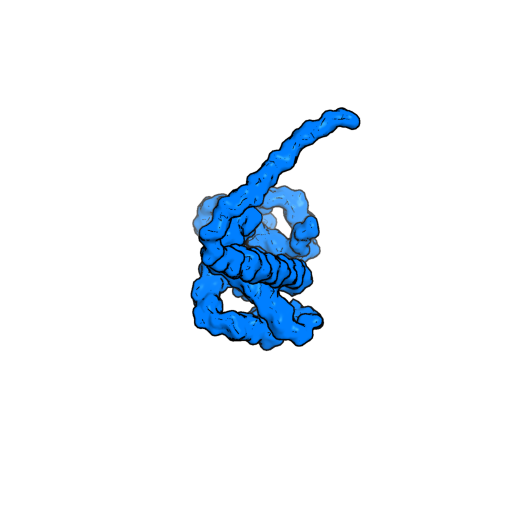97.44 77 LEU A CA 1
ATOM 623 C C . LEU A 1 77 ? 10.387 -7.588 -11.933 1.00 97.44 77 LEU A C 1
ATOM 625 O O . LEU A 1 77 ? 9.163 -7.508 -11.900 1.00 97.44 77 LEU A O 1
ATOM 629 N N . ILE A 1 78 ? 11.104 -7.227 -13.000 1.00 97.44 78 ILE A N 1
ATOM 630 C CA . ILE A 1 78 ? 10.512 -6.751 -14.259 1.00 97.44 78 ILE A CA 1
ATOM 631 C C . ILE A 1 78 ? 9.613 -7.825 -14.883 1.00 97.44 78 ILE A C 1
ATOM 633 O O . ILE A 1 78 ? 8.483 -7.520 -15.266 1.00 97.44 78 ILE A O 1
ATOM 637 N N . ASP A 1 79 ? 10.068 -9.077 -14.927 1.00 97.31 79 ASP A N 1
ATOM 638 C CA . ASP A 1 79 ? 9.287 -10.207 -15.443 1.00 97.31 79 ASP A CA 1
ATOM 639 C C . ASP A 1 79 ? 8.009 -10.412 -14.630 1.00 97.31 79 ASP A C 1
ATOM 641 O O . ASP A 1 79 ? 6.932 -10.535 -15.204 1.00 97.31 79 ASP A O 1
ATOM 645 N N . SER A 1 80 ? 8.084 -10.292 -13.300 1.00 95.94 80 SER A N 1
ATOM 646 C CA . SER A 1 80 ? 6.897 -10.355 -12.433 1.00 95.94 80 SER A CA 1
ATOM 647 C C . SER A 1 80 ? 5.844 -9.292 -12.785 1.00 95.94 80 SER A C 1
ATOM 649 O O . SER A 1 80 ? 4.650 -9.539 -12.620 1.00 95.94 80 SER A O 1
ATOM 651 N N . VAL A 1 81 ? 6.253 -8.113 -13.270 1.00 95.75 81 VAL A N 1
ATOM 652 C CA . VAL A 1 81 ? 5.316 -7.077 -13.737 1.00 95.75 81 VAL A CA 1
ATOM 653 C C . VAL A 1 81 ? 4.754 -7.419 -15.115 1.00 95.75 81 VAL A C 1
ATOM 655 O O . VAL A 1 81 ? 3.561 -7.239 -15.348 1.00 95.75 81 VAL A O 1
ATOM 658 N N . ILE A 1 82 ? 5.591 -7.890 -16.040 1.00 96.06 82 ILE A N 1
ATOM 659 C CA . ILE A 1 82 ? 5.190 -8.185 -17.424 1.00 96.06 82 ILE A CA 1
ATOM 660 C C . ILE A 1 82 ? 4.250 -9.390 -17.478 1.00 96.06 82 ILE A C 1
ATOM 662 O O . ILE A 1 82 ? 3.215 -9.326 -18.139 1.00 96.06 82 ILE A O 1
ATOM 666 N N . GLU A 1 83 ? 4.599 -10.455 -16.767 1.00 95.19 83 GLU A N 1
ATOM 667 C CA . GLU A 1 83 ? 3.909 -11.746 -16.773 1.00 95.19 83 GLU A CA 1
ATOM 668 C C . GLU A 1 83 ? 2.814 -11.828 -15.704 1.00 95.19 83 GLU A C 1
ATOM 670 O O . GLU A 1 83 ? 1.908 -12.651 -15.804 1.00 95.19 83 GLU A O 1
ATOM 675 N N . GLY A 1 84 ? 2.857 -10.940 -14.708 1.00 93.00 84 GLY A N 1
ATOM 676 C CA . GLY A 1 84 ? 2.010 -11.012 -13.524 1.00 93.00 84 GLY A CA 1
AT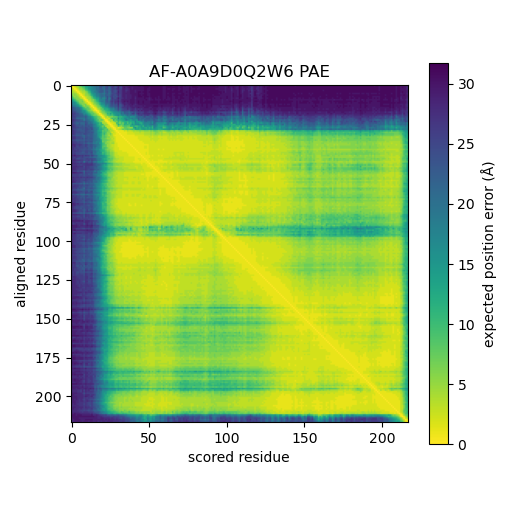OM 677 C C . GLY A 1 84 ? 2.552 -11.995 -12.479 1.00 93.00 84 GLY A C 1
ATOM 678 O O . GLY A 1 84 ? 3.368 -12.871 -12.759 1.00 93.00 84 GLY A O 1
ATOM 679 N N . LYS A 1 85 ? 2.105 -11.844 -11.228 1.00 92.81 85 LYS A N 1
ATOM 680 C CA . LYS A 1 85 ? 2.509 -12.702 -10.104 1.00 92.81 85 LYS A CA 1
ATOM 681 C C . LYS A 1 85 ? 1.488 -12.654 -8.971 1.00 92.81 85 LYS A C 1
ATOM 683 O O . LYS A 1 85 ? 1.228 -11.597 -8.396 1.00 92.81 85 LYS A O 1
ATOM 688 N N . GLY A 1 86 ? 0.939 -13.808 -8.597 1.00 90.31 86 GLY A N 1
ATOM 689 C CA . GLY A 1 86 ? -0.108 -13.879 -7.572 1.00 90.31 86 GLY A CA 1
ATOM 690 C C . GLY A 1 86 ? -1.338 -13.061 -7.981 1.00 90.31 86 GLY A C 1
ATOM 691 O O . GLY A 1 86 ? -1.930 -13.325 -9.021 1.00 90.31 86 GLY A O 1
ATOM 692 N N . PHE A 1 87 ? -1.707 -12.053 -7.184 1.00 88.44 87 PHE A N 1
ATOM 693 C CA . PHE A 1 87 ? -2.799 -11.121 -7.509 1.00 88.44 87 PHE A CA 1
ATOM 694 C C . PHE A 1 87 ? -2.376 -9.947 -8.412 1.00 88.44 87 PHE A C 1
ATOM 696 O O . PHE A 1 87 ? -3.233 -9.163 -8.822 1.00 88.44 87 PHE A O 1
ATOM 703 N N . MET A 1 88 ? -1.081 -9.805 -8.722 1.00 91.38 88 MET A N 1
ATOM 704 C CA . MET A 1 88 ? -0.591 -8.812 -9.676 1.00 91.38 88 MET A CA 1
ATOM 705 C C . MET A 1 88 ? -0.855 -9.303 -11.099 1.00 91.38 88 MET A C 1
ATOM 707 O O . MET A 1 88 ? -0.293 -10.307 -11.528 1.00 91.38 88 MET A O 1
ATOM 711 N N . LEU A 1 89 ? -1.719 -8.595 -11.822 1.00 88.56 89 LEU A N 1
ATOM 712 C CA . LEU A 1 89 ? -2.083 -8.935 -13.197 1.00 88.56 89 LEU A CA 1
ATOM 713 C C . LEU A 1 89 ? -0.946 -8.591 -14.182 1.00 88.56 89 LEU A C 1
ATOM 715 O O . LEU A 1 89 ? -0.214 -7.627 -13.929 1.00 88.56 89 LEU A O 1
ATOM 719 N N . PRO A 1 90 ? -0.829 -9.307 -15.321 1.00 91.94 90 PRO A N 1
ATOM 720 C CA . PRO A 1 90 ? 0.164 -9.007 -16.351 1.00 91.94 90 PRO A CA 1
ATOM 721 C C . PRO A 1 90 ? 0.093 -7.542 -16.794 1.00 91.94 90 PRO A C 1
ATOM 723 O O . PRO A 1 90 ? -0.992 -7.008 -17.056 1.00 91.94 90 PRO A O 1
ATOM 726 N N . LYS A 1 91 ? 1.250 -6.873 -16.839 1.00 86.88 91 LYS A N 1
ATOM 727 C CA . LYS A 1 91 ? 1.413 -5.443 -17.164 1.00 86.88 91 LYS A CA 1
ATOM 728 C C . LYS A 1 91 ? 0.518 -4.516 -16.335 1.00 86.88 91 LYS A C 1
ATOM 730 O O . LYS A 1 91 ? 0.129 -3.448 -16.802 1.00 86.88 91 LYS A O 1
ATOM 735 N N . ALA A 1 92 ? 0.134 -4.939 -15.128 1.00 78.44 92 ALA A N 1
ATOM 736 C CA . ALA A 1 92 ? -0.842 -4.256 -14.279 1.00 78.44 92 ALA A CA 1
ATOM 737 C C . ALA A 1 92 ? -2.162 -3.903 -15.007 1.00 78.44 92 ALA A C 1
ATOM 739 O O . ALA A 1 92 ? -2.807 -2.911 -14.669 1.00 78.44 92 ALA A O 1
ATOM 740 N N . THR A 1 93 ? -2.567 -4.686 -16.020 1.00 73.88 93 THR A N 1
ATOM 741 C CA . THR A 1 93 ? -3.699 -4.402 -16.939 1.00 73.88 93 THR A CA 1
ATOM 742 C C . THR A 1 93 ? -3.596 -3.087 -17.719 1.00 73.88 93 THR A C 1
ATOM 744 O O . THR A 1 93 ? -4.602 -2.524 -18.146 1.00 73.88 93 THR A O 1
ATOM 747 N N . ARG A 1 94 ? -2.383 -2.567 -17.905 1.00 82.69 94 ARG A N 1
ATOM 748 C CA . ARG A 1 94 ? -2.113 -1.329 -18.643 1.00 82.69 94 ARG A CA 1
ATOM 749 C C . ARG A 1 94 ? -1.500 -1.638 -20.005 1.00 82.69 94 ARG A C 1
ATOM 751 O O . ARG A 1 94 ? -0.849 -2.667 -20.181 1.00 82.69 94 ARG A O 1
ATOM 758 N N . ASP A 1 95 ? -1.635 -0.708 -20.949 1.00 84.81 95 ASP A N 1
ATOM 759 C CA . ASP A 1 95 ? -0.978 -0.798 -22.262 1.00 84.81 95 ASP A CA 1
ATOM 760 C C . ASP A 1 95 ? 0.515 -0.408 -22.190 1.00 84.81 95 ASP A C 1
ATOM 762 O O . ASP A 1 95 ? 1.006 0.458 -22.913 1.00 84.81 95 ASP A O 1
ATOM 766 N N . ILE A 1 96 ? 1.261 -1.023 -21.265 1.00 84.56 96 ILE A N 1
ATOM 767 C CA . ILE A 1 96 ? 2.707 -0.820 -21.127 1.00 84.56 96 ILE A CA 1
ATOM 768 C C . ILE A 1 96 ? 3.417 -1.808 -22.059 1.00 84.56 96 ILE A C 1
ATOM 770 O O . ILE A 1 96 ? 3.491 -3.011 -21.793 1.00 84.56 96 ILE A O 1
ATOM 774 N N . LYS A 1 97 ? 3.937 -1.308 -23.182 1.00 85.81 97 LYS A N 1
ATOM 775 C CA . LYS A 1 97 ? 4.598 -2.145 -24.203 1.00 85.81 97 LYS A CA 1
ATOM 776 C C . LYS A 1 97 ? 6.104 -2.292 -24.000 1.00 85.81 97 LYS A C 1
ATOM 778 O O . LYS A 1 97 ? 6.672 -3.289 -24.428 1.00 85.81 97 LYS A O 1
ATOM 783 N N . SER A 1 98 ? 6.745 -1.324 -23.346 1.00 92.75 98 SER A N 1
ATOM 784 C CA . SER A 1 98 ? 8.201 -1.293 -23.197 1.00 92.75 98 SER A CA 1
ATOM 785 C C . SER A 1 98 ? 8.658 -1.950 -21.893 1.00 92.75 98 SER A C 1
ATOM 787 O O . SER A 1 98 ? 8.275 -1.515 -20.805 1.00 92.75 98 SER A O 1
ATOM 789 N N . ARG A 1 99 ? 9.532 -2.960 -22.008 1.00 95.31 99 ARG A N 1
ATOM 790 C CA . ARG A 1 99 ? 10.248 -3.565 -20.870 1.00 95.31 99 ARG A CA 1
ATOM 791 C C . ARG A 1 99 ? 11.094 -2.532 -20.130 1.00 95.31 99 ARG A C 1
ATOM 793 O O . ARG A 1 99 ? 11.179 -2.581 -18.910 1.00 95.31 99 ARG A O 1
ATOM 800 N N . GLU A 1 100 ? 11.686 -1.588 -20.854 1.00 94.62 100 GLU A N 1
ATOM 801 C CA . GLU A 1 100 ? 12.471 -0.506 -20.261 1.00 94.62 100 GLU A CA 1
ATOM 802 C C . GLU A 1 100 ? 11.600 0.378 -19.365 1.00 94.62 100 GLU A C 1
ATOM 804 O O . GLU A 1 100 ? 11.965 0.627 -18.220 1.00 94.62 100 GLU A O 1
ATOM 809 N N . MET A 1 101 ? 10.406 0.759 -19.832 1.00 93.44 101 MET A N 1
ATOM 810 C CA . MET A 1 101 ? 9.461 1.539 -19.024 1.00 93.44 101 MET A CA 1
ATOM 811 C C . MET A 1 101 ? 9.036 0.787 -17.760 1.00 93.44 101 MET A C 1
ATOM 813 O O . MET A 1 101 ? 8.961 1.384 -16.689 1.00 93.44 101 MET A O 1
ATOM 817 N N . VAL A 1 102 ? 8.801 -0.528 -17.862 1.00 96.06 102 VAL A N 1
ATOM 818 C CA . VAL A 1 102 ? 8.573 -1.384 -16.685 1.00 96.06 102 VAL A CA 1
ATOM 819 C C . VAL A 1 102 ? 9.776 -1.348 -15.744 1.00 96.06 102 VAL A C 1
ATOM 821 O O . VAL A 1 102 ? 9.600 -1.178 -14.539 1.00 96.06 102 VAL A O 1
ATOM 824 N N . GLY A 1 103 ? 10.986 -1.448 -16.294 1.00 97.25 103 GLY A N 1
ATOM 825 C CA . GLY A 1 103 ? 12.236 -1.325 -15.555 1.00 97.25 103 GLY A CA 1
ATOM 826 C C . GLY A 1 103 ? 12.319 -0.037 -14.749 1.00 97.25 103 GLY A C 1
ATOM 827 O O . GLY A 1 103 ? 12.594 -0.112 -13.562 1.00 97.25 103 GLY A O 1
ATOM 828 N N . LEU A 1 104 ? 11.981 1.117 -15.330 1.00 97.06 104 LEU A N 1
ATOM 829 C CA . LEU A 1 104 ? 11.998 2.398 -14.612 1.00 97.06 104 LEU A CA 1
ATOM 830 C C . LEU A 1 104 ? 11.027 2.425 -13.422 1.00 97.06 104 LEU A C 1
ATOM 832 O O . LEU A 1 104 ? 11.355 2.965 -12.367 1.00 97.06 104 LEU A O 1
ATOM 836 N N . MET A 1 105 ? 9.839 1.829 -13.564 1.00 96.50 105 MET A N 1
ATOM 837 C CA . MET A 1 105 ? 8.885 1.713 -12.454 1.00 96.50 105 MET A CA 1
ATOM 838 C C . MET A 1 105 ? 9.421 0.802 -11.344 1.00 96.50 105 MET A C 1
ATOM 840 O O . MET A 1 105 ? 9.322 1.157 -10.171 1.00 96.50 105 MET A O 1
ATOM 844 N N . VAL A 1 106 ? 10.016 -0.343 -11.699 1.00 97.31 106 VAL A N 1
ATOM 845 C CA . VAL A 1 106 ? 10.665 -1.248 -10.733 1.00 97.31 106 VAL A CA 1
ATOM 846 C C . VAL A 1 106 ? 11.845 -0.553 -10.050 1.00 97.31 106 VAL A C 1
ATOM 848 O O . VAL A 1 106 ? 11.964 -0.614 -8.827 1.00 97.31 106 VAL A O 1
ATOM 851 N N . ASP A 1 107 ? 12.677 0.157 -10.809 1.00 97.69 107 ASP A N 1
ATOM 852 C CA . ASP A 1 107 ? 13.829 0.901 -10.300 1.00 97.69 107 ASP A CA 1
ATOM 853 C C . ASP A 1 107 ? 13.384 1.953 -9.284 1.00 97.69 107 ASP A C 1
ATOM 855 O O . ASP A 1 107 ? 13.917 1.988 -8.180 1.00 97.69 107 ASP A O 1
ATOM 859 N N . TYR A 1 108 ? 12.345 2.735 -9.593 1.00 97.25 108 TYR A N 1
ATOM 860 C CA . TYR A 1 108 ? 11.771 3.679 -8.635 1.00 97.25 108 TYR A CA 1
ATOM 861 C C . TYR A 1 108 ? 11.246 2.986 -7.370 1.00 97.25 108 TYR A C 1
ATOM 863 O O . TYR A 1 108 ? 11.525 3.428 -6.257 1.00 97.25 108 TYR A O 1
ATOM 871 N N . MET A 1 109 ? 10.486 1.895 -7.507 1.00 96.88 109 MET A N 1
ATOM 872 C CA . MET A 1 109 ? 9.943 1.195 -6.341 1.00 96.88 109 MET A CA 1
ATOM 873 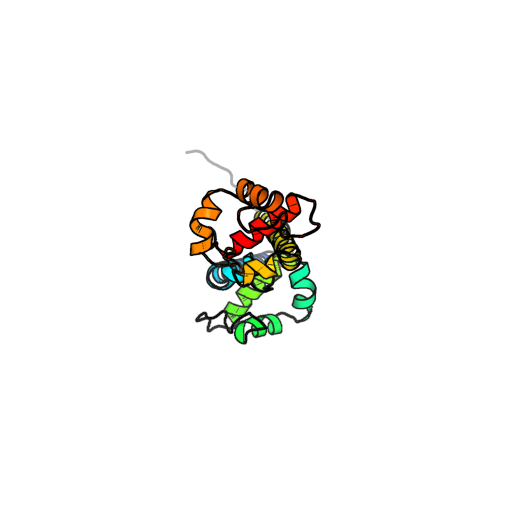C C . MET A 1 109 ? 11.056 0.649 -5.440 1.00 96.88 109 MET A C 1
ATOM 875 O O . MET A 1 109 ? 11.023 0.855 -4.227 1.00 96.88 109 MET A O 1
ATOM 879 N N . THR A 1 110 ? 12.060 -0.005 -6.023 1.00 97.50 110 THR A N 1
ATOM 880 C CA . THR A 1 110 ? 13.197 -0.559 -5.275 1.00 97.50 110 THR A CA 1
ATOM 881 C C . THR A 1 110 ? 14.088 0.533 -4.687 1.00 97.50 110 THR A C 1
ATOM 883 O O . THR A 1 110 ? 14.525 0.402 -3.545 1.00 97.50 110 THR A O 1
ATOM 886 N N . SER A 1 111 ? 14.266 1.670 -5.370 1.00 96.69 111 SER A N 1
ATOM 887 C CA . SER A 1 111 ? 15.056 2.785 -4.841 1.00 96.69 111 SER A CA 1
ATOM 888 C C . SER A 1 111 ? 14.478 3.359 -3.548 1.00 96.69 111 SER A C 1
ATOM 890 O O . SER A 1 111 ? 15.225 3.902 -2.744 1.00 96.69 111 SER A O 1
ATOM 892 N N . THR A 1 112 ? 13.171 3.205 -3.298 1.00 95.69 112 THR A N 1
ATOM 893 C CA . THR A 1 112 ? 12.552 3.635 -2.029 1.00 95.69 112 THR A CA 1
ATOM 894 C C . THR A 1 112 ? 13.052 2.878 -0.798 1.00 95.69 112 THR A C 1
ATOM 896 O O . THR A 1 112 ? 12.866 3.361 0.318 1.00 95.69 112 THR A O 1
ATOM 899 N N . VAL A 1 113 ? 13.693 1.722 -0.992 1.00 96.25 113 VAL A N 1
ATOM 900 C CA . VAL A 1 113 ? 14.279 0.901 0.078 1.00 96.25 113 VAL A CA 1
ATOM 901 C C . VAL A 1 113 ? 15.789 0.694 -0.072 1.00 96.25 113 VAL A C 1
ATOM 903 O O . VAL A 1 113 ? 16.434 0.321 0.901 1.00 96.25 113 VAL A O 1
ATOM 906 N N . THR A 1 114 ? 16.371 0.944 -1.252 1.00 96.00 114 THR A N 1
ATOM 907 C CA . THR A 1 114 ? 17.813 0.750 -1.495 1.00 96.00 114 THR A CA 1
ATOM 908 C C . THR A 1 114 ? 18.624 2.040 -1.598 1.00 96.00 114 THR A C 1
ATOM 910 O O . THR A 1 114 ? 19.838 1.992 -1.425 1.00 96.00 114 THR A O 1
ATOM 913 N N . ASP A 1 115 ? 18.009 3.179 -1.933 1.00 94.94 115 ASP A N 1
ATOM 914 C CA . ASP A 1 115 ? 18.712 4.459 -2.064 1.00 94.94 115 ASP A CA 1
ATOM 915 C C . ASP A 1 115 ? 18.557 5.285 -0.780 1.00 94.94 115 ASP A C 1
ATOM 917 O O . ASP A 1 115 ? 17.454 5.691 -0.410 1.00 94.94 115 ASP A O 1
ATOM 921 N N . GLU A 1 116 ? 19.672 5.544 -0.094 1.00 94.19 116 GLU A N 1
ATOM 922 C CA . GLU A 1 116 ? 19.672 6.246 1.193 1.00 94.19 116 GLU A CA 1
ATOM 923 C C . GLU A 1 116 ? 19.186 7.697 1.095 1.00 94.19 116 GLU A C 1
ATOM 925 O O . GLU A 1 116 ? 18.572 8.194 2.041 1.00 94.19 116 GLU A O 1
ATOM 930 N N . ALA A 1 117 ? 19.399 8.389 -0.029 1.00 93.00 117 ALA A N 1
ATOM 931 C CA . ALA A 1 117 ? 18.902 9.755 -0.187 1.00 93.00 117 ALA A CA 1
ATOM 932 C C . ALA A 1 117 ? 17.369 9.763 -0.282 1.00 93.00 117 ALA A C 1
ATOM 934 O O . ALA A 1 117 ? 16.707 10.564 0.382 1.00 93.00 117 ALA A O 1
ATOM 935 N N . ILE A 1 118 ? 16.800 8.817 -1.036 1.00 93.56 118 ILE A N 1
ATOM 936 C CA . ILE A 1 118 ? 15.345 8.666 -1.169 1.00 93.56 118 ILE A CA 1
ATOM 937 C C . ILE A 1 118 ? 14.735 8.199 0.149 1.00 93.56 118 ILE A C 1
ATOM 939 O O . ILE A 1 118 ? 13.796 8.820 0.638 1.00 93.56 118 ILE A O 1
ATOM 943 N N . LYS A 1 119 ? 15.282 7.147 0.761 1.00 93.31 119 LYS A N 1
ATOM 944 C CA . LYS A 1 119 ? 14.805 6.594 2.036 1.00 93.31 119 LYS A CA 1
ATOM 945 C C . LYS A 1 119 ? 14.762 7.646 3.145 1.00 93.31 119 LYS A C 1
ATOM 947 O O . LYS A 1 119 ? 13.844 7.653 3.967 1.00 93.31 119 LYS A O 1
ATOM 952 N N . ASN A 1 120 ? 15.736 8.556 3.162 1.00 94.00 120 ASN A N 1
ATOM 953 C CA . ASN A 1 120 ? 15.829 9.591 4.182 1.00 94.00 120 ASN A CA 1
ATOM 954 C C . ASN A 1 120 ? 15.036 10.870 3.877 1.00 94.00 120 ASN A C 1
ATOM 956 O O . ASN A 1 120 ? 14.947 11.718 4.779 1.00 94.00 120 ASN A O 1
ATOM 960 N N . SER A 1 121 ? 14.427 10.996 2.690 1.00 93.88 121 SER A N 1
ATOM 961 C CA . SER A 1 121 ? 13.611 12.158 2.326 1.00 93.88 121 SER A CA 1
ATOM 962 C C . SER A 1 121 ? 12.384 12.298 3.246 1.00 93.88 121 SER A C 1
ATOM 964 O O . SER A 1 121 ? 11.837 11.293 3.722 1.00 93.88 121 SER A O 1
ATOM 966 N N . PRO A 1 122 ? 11.916 13.530 3.526 1.00 95.31 122 PRO A N 1
ATOM 967 C CA . PRO A 1 122 ? 10.702 13.742 4.310 1.00 95.31 122 PRO A CA 1
ATOM 968 C C . PRO A 1 122 ? 9.459 13.086 3.695 1.00 95.31 122 PRO A C 1
ATOM 970 O O . PRO A 1 122 ? 8.668 12.493 4.434 1.00 95.31 122 PRO A O 1
ATOM 973 N N . GLU A 1 123 ? 9.291 13.139 2.365 1.00 91.19 123 GLU A N 1
ATOM 974 C CA . GLU A 1 123 ? 8.138 12.508 1.712 1.00 91.19 123 GLU A CA 1
ATOM 975 C C . GLU A 1 123 ? 8.179 10.989 1.869 1.00 91.19 123 GLU A C 1
ATOM 977 O O . GLU A 1 123 ? 7.159 10.376 2.198 1.00 91.19 123 GLU A O 1
ATOM 982 N N . MET A 1 124 ? 9.357 10.378 1.694 1.00 93.12 124 MET A N 1
ATOM 983 C CA . MET A 1 124 ? 9.498 8.934 1.835 1.00 93.12 124 MET A CA 1
ATOM 984 C C . MET A 1 124 ? 9.296 8.492 3.280 1.00 93.12 124 MET A C 1
ATOM 986 O O . MET A 1 124 ? 8.549 7.552 3.523 1.00 93.12 124 MET A O 1
ATOM 990 N N . LYS A 1 125 ? 9.839 9.207 4.269 1.00 94.56 125 LYS A N 1
ATOM 991 C CA . LYS A 1 125 ? 9.577 8.916 5.691 1.00 94.56 125 LYS A CA 1
ATOM 992 C C . LYS A 1 125 ? 8.086 8.966 6.028 1.00 94.56 125 LYS A C 1
ATOM 994 O O . LYS A 1 125 ? 7.595 8.114 6.774 1.00 94.56 125 LYS A O 1
ATOM 999 N N . ALA A 1 126 ? 7.349 9.923 5.463 1.00 92.81 126 ALA A N 1
ATOM 1000 C CA . ALA A 1 126 ? 5.899 9.988 5.615 1.00 92.81 126 ALA A CA 1
ATOM 1001 C C . ALA A 1 126 ? 5.194 8.798 4.940 1.00 92.81 126 ALA A C 1
ATOM 1003 O O . ALA A 1 126 ? 4.289 8.212 5.541 1.00 92.81 126 ALA A O 1
ATOM 1004 N N . GLN A 1 127 ? 5.626 8.397 3.740 1.00 91.25 127 GLN A N 1
ATOM 1005 C CA . GLN A 1 127 ? 5.112 7.207 3.057 1.00 91.25 127 GLN A CA 1
ATOM 1006 C C . GLN A 1 127 ? 5.401 5.925 3.847 1.00 91.25 127 GLN A C 1
ATOM 1008 O O . GLN A 1 127 ? 4.480 5.157 4.089 1.00 91.25 127 GLN A O 1
ATOM 1013 N N . VAL A 1 128 ? 6.629 5.715 4.326 1.00 93.25 128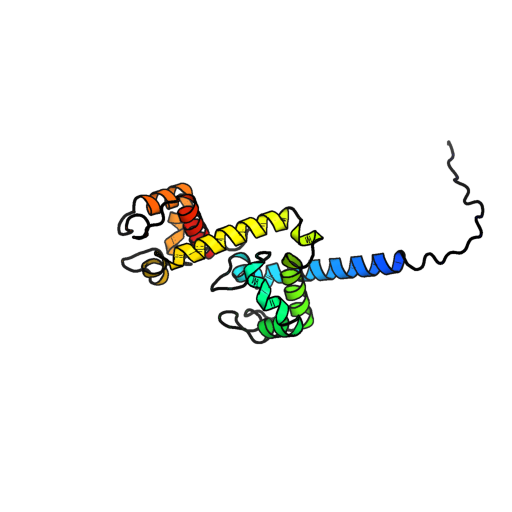 VAL A N 1
ATOM 1014 C CA . VAL A 1 128 ? 7.021 4.554 5.145 1.00 93.25 128 VAL A CA 1
ATOM 1015 C C . VAL A 1 128 ? 6.161 4.457 6.402 1.00 93.25 128 VAL A C 1
ATOM 1017 O O . VAL A 1 128 ? 5.686 3.374 6.752 1.00 93.25 128 VAL A O 1
ATOM 1020 N N . LYS A 1 129 ? 5.908 5.590 7.072 1.00 93.00 129 LYS A N 1
ATOM 1021 C CA . LYS A 1 129 ? 4.995 5.639 8.218 1.00 93.00 129 LYS A CA 1
ATOM 1022 C C . LYS A 1 129 ? 3.591 5.168 7.825 1.00 93.00 129 LYS A C 1
ATOM 1024 O O . LYS A 1 129 ? 3.041 4.317 8.521 1.00 93.00 129 LYS A O 1
ATOM 1029 N N . ARG A 1 130 ? 3.036 5.662 6.709 1.00 90.81 130 ARG A N 1
ATOM 1030 C CA . ARG A 1 130 ? 1.732 5.211 6.188 1.00 90.81 130 ARG A CA 1
ATOM 1031 C C . ARG A 1 130 ? 1.737 3.720 5.855 1.00 90.81 130 ARG A C 1
ATOM 1033 O O . ARG A 1 130 ? 0.877 3.005 6.358 1.00 90.81 130 ARG A O 1
ATOM 1040 N N . SER A 1 131 ? 2.717 3.231 5.095 1.00 93.25 131 SER A N 1
ATOM 1041 C CA . SER A 1 131 ? 2.839 1.813 4.738 1.00 93.25 131 SER A CA 1
ATOM 1042 C C . SER A 1 131 ? 2.898 0.924 5.986 1.00 93.25 131 SER A C 1
ATOM 1044 O O . SER A 1 131 ? 2.213 -0.091 6.056 1.00 93.25 131 SER A O 1
ATOM 1046 N N . LYS A 1 132 ? 3.629 1.336 7.033 1.00 93.31 132 LYS A N 1
ATOM 1047 C CA . LYS A 1 132 ? 3.680 0.621 8.320 1.00 93.31 132 LYS A CA 1
ATOM 1048 C C . LYS A 1 132 ? 2.335 0.624 9.054 1.00 93.31 132 LYS A C 1
ATOM 1050 O O . LYS A 1 132 ? 1.953 -0.395 9.631 1.00 93.31 132 LYS A O 1
ATOM 1055 N N . GLU A 1 133 ? 1.621 1.749 9.066 1.00 92.25 133 GLU A N 1
ATOM 1056 C CA . GLU A 1 133 ? 0.271 1.829 9.639 1.00 92.25 133 GLU A CA 1
ATOM 1057 C C . GLU A 1 133 ? 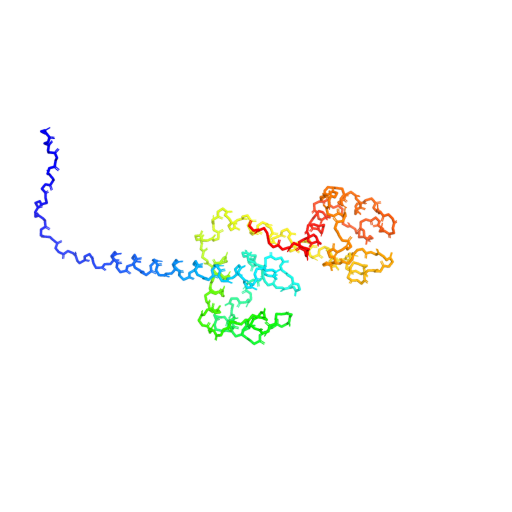-0.702 0.898 8.899 1.00 92.25 133 GLU A C 1
ATOM 1059 O O . GLU A 1 133 ? -1.436 0.150 9.545 1.00 92.25 133 GLU A O 1
ATOM 1064 N N . LEU A 1 134 ? -0.655 0.871 7.565 1.00 92.44 134 LEU A N 1
ATOM 1065 C CA . LEU A 1 134 ? -1.495 0.005 6.736 1.00 92.44 134 LEU A CA 1
ATOM 1066 C C . LEU A 1 134 ? -1.131 -1.477 6.868 1.00 92.44 134 LEU A C 1
ATOM 1068 O O . LEU A 1 134 ? -2.034 -2.303 6.988 1.00 92.44 134 LEU A O 1
ATOM 1072 N N . ALA A 1 135 ? 0.160 -1.817 6.937 1.00 92.69 135 ALA A N 1
ATOM 1073 C CA . ALA A 1 135 ? 0.630 -3.178 7.204 1.00 92.69 135 ALA A CA 1
ATOM 1074 C C . ALA A 1 135 ? 0.076 -3.706 8.537 1.00 92.69 135 ALA A C 1
ATOM 1076 O O . ALA A 1 135 ? -0.458 -4.816 8.615 1.00 92.69 135 ALA A O 1
ATOM 1077 N N . ASN A 1 136 ? 0.145 -2.884 9.589 1.00 92.88 136 ASN A N 1
ATOM 1078 C CA . ASN A 1 136 ? -0.433 -3.218 10.889 1.00 92.88 136 ASN A CA 1
ATOM 1079 C C . ASN A 1 136 ? -1.955 -3.370 10.805 1.00 92.88 136 ASN A C 1
ATOM 1081 O O . ASN A 1 136 ? -2.499 -4.350 11.315 1.00 92.88 136 ASN A O 1
ATOM 1085 N N . GLY A 1 137 ? -2.632 -2.437 10.135 1.00 93.75 137 GLY A N 1
ATOM 1086 C CA . GLY A 1 137 ? -4.075 -2.484 9.936 1.00 93.75 137 GLY A CA 1
ATOM 1087 C C . GLY A 1 137 ? -4.531 -3.756 9.234 1.00 93.75 137 GLY A C 1
ATOM 1088 O O . GLY A 1 137 ? -5.437 -4.428 9.720 1.00 93.75 137 GLY A O 1
ATOM 1089 N N . MET A 1 138 ? -3.851 -4.141 8.155 1.00 92.38 138 MET A N 1
ATOM 1090 C CA . MET A 1 138 ? -4.103 -5.379 7.419 1.00 92.38 138 MET A CA 1
ATOM 1091 C C . MET A 1 138 ? -3.882 -6.617 8.293 1.00 92.38 138 MET A C 1
ATOM 1093 O O . MET A 1 138 ? -4.721 -7.520 8.312 1.00 92.38 138 MET A O 1
ATOM 1097 N N . LYS A 1 139 ? -2.787 -6.646 9.064 1.00 92.25 139 LYS A N 1
ATOM 1098 C CA . LYS A 1 139 ? -2.489 -7.740 9.997 1.00 92.25 139 LYS A CA 1
ATOM 1099 C C . LYS A 1 139 ? -3.615 -7.930 11.012 1.00 92.25 139 LYS A C 1
ATOM 1101 O O . LYS A 1 139 ? -4.099 -9.045 11.180 1.00 92.25 139 LYS A O 1
ATOM 1106 N N . PHE A 1 140 ? -4.042 -6.860 11.680 1.00 94.00 140 PHE A N 1
ATOM 1107 C CA . PHE A 1 140 ? -5.095 -6.943 12.694 1.00 94.00 140 PHE A CA 1
ATOM 1108 C C . PHE A 1 140 ? -6.488 -7.160 12.083 1.00 94.00 140 PHE A C 1
ATOM 1110 O O . PHE A 1 140 ? -7.302 -7.882 12.656 1.00 94.00 140 PHE A O 1
ATOM 1117 N N . TYR A 1 141 ? -6.747 -6.636 10.882 1.00 94.31 141 TYR A N 1
ATOM 1118 C CA . TYR A 1 141 ? -7.958 -6.933 10.116 1.00 94.31 141 TYR A CA 1
ATOM 1119 C C . TYR A 1 141 ? -8.106 -8.440 9.860 1.00 94.31 141 TYR A C 1
ATOM 1121 O O . TYR A 1 141 ? -9.183 -9.008 10.070 1.00 94.31 141 TYR A O 1
ATOM 1129 N N . GLY A 1 142 ? -7.012 -9.098 9.464 1.00 92.00 142 GLY A N 1
ATOM 1130 C CA . GLY A 1 142 ? -6.964 -10.541 9.226 1.00 92.00 142 GLY A CA 1
ATOM 1131 C C . GLY A 1 142 ? -7.204 -11.400 10.471 1.00 92.00 142 GLY A C 1
ATOM 1132 O O . GLY A 1 142 ? -7.586 -12.556 10.334 1.00 92.00 142 GLY A O 1
ATOM 1133 N N . GLN A 1 143 ? -7.036 -10.858 11.680 1.00 91.25 143 GLN A N 1
ATOM 1134 C CA . GLN A 1 143 ? -7.241 -11.616 12.919 1.00 91.25 143 GLN A CA 1
ATOM 1135 C C . GLN A 1 143 ? -8.716 -11.737 13.316 1.00 91.25 143 GLN A C 1
ATOM 1137 O O . GLN A 1 143 ? -9.102 -12.748 13.893 1.00 91.25 143 GLN A O 1
ATOM 1142 N N . ALA A 1 144 ? -9.542 -10.731 13.016 1.00 89.50 144 ALA A N 1
ATOM 1143 C CA . ALA A 1 144 ? -10.906 -10.674 13.556 1.00 89.50 144 ALA A CA 1
ATOM 1144 C C . ALA A 1 144 ? -11.960 -10.130 12.587 1.00 89.50 144 ALA A C 1
ATOM 1146 O O . ALA A 1 144 ? -13.101 -10.588 12.567 1.00 89.50 144 ALA A O 1
ATOM 1147 N N . CYS A 1 145 ? -11.595 -9.162 11.751 1.00 94.94 145 CYS A N 1
ATOM 1148 C CA . CYS A 1 145 ? -12.557 -8.391 10.969 1.00 94.94 145 CYS A CA 1
ATOM 1149 C C . CYS A 1 145 ? -12.915 -9.072 9.640 1.00 94.94 145 CYS A C 1
ATOM 1151 O O . CYS A 1 145 ? -14.054 -8.960 9.173 1.00 94.94 145 CYS A O 1
ATOM 1153 N N . PHE A 1 146 ? -11.964 -9.798 9.041 1.00 94.00 146 PHE A N 1
ATOM 1154 C CA . PHE A 1 146 ? -12.098 -10.351 7.689 1.00 94.00 146 PHE A CA 1
ATOM 1155 C C . PHE A 1 146 ? -13.302 -11.289 7.523 1.00 94.00 146 PHE A C 1
ATOM 1157 O O . PHE A 1 146 ? -13.934 -11.294 6.467 1.00 94.00 146 PHE A O 1
ATOM 1164 N N . SER A 1 147 ? -13.655 -12.047 8.567 1.00 92.00 147 SER A N 1
ATOM 1165 C CA . SER A 1 147 ? -14.722 -13.056 8.526 1.00 92.00 147 SER A CA 1
ATOM 1166 C C . SER A 1 147 ? -16.095 -12.464 8.177 1.00 92.00 147 SER A C 1
ATOM 1168 O O . SER A 1 147 ? -16.905 -13.114 7.510 1.00 92.00 147 SER A O 1
ATOM 1170 N N . CYS A 1 148 ? -16.340 -11.212 8.579 1.00 96.56 148 CYS A N 1
ATOM 1171 C CA . CYS A 1 148 ? -17.569 -10.482 8.285 1.00 96.56 148 CYS A CA 1
ATOM 1172 C C . CYS A 1 148 ? -17.380 -9.471 7.150 1.00 96.56 148 CYS A C 1
ATOM 1174 O O . CYS A 1 148 ? -18.218 -9.400 6.250 1.00 96.56 148 CYS A O 1
ATOM 1176 N N . HIS A 1 149 ? -16.281 -8.715 7.157 1.00 96.38 149 HIS A N 1
ATOM 1177 C CA . HIS A 1 149 ? -16.080 -7.597 6.234 1.00 96.38 149 HIS A CA 1
ATOM 1178 C C . HIS A 1 149 ? -15.565 -8.004 4.843 1.00 96.38 149 HIS A C 1
ATOM 1180 O O . HIS A 1 149 ? -15.716 -7.225 3.909 1.00 96.38 149 HIS A O 1
ATOM 1186 N N . ASN A 1 150 ? -15.050 -9.222 4.632 1.00 93.00 150 ASN A N 1
ATOM 1187 C CA . ASN A 1 150 ? -14.756 -9.686 3.265 1.00 93.00 150 ASN A CA 1
ATOM 1188 C C . ASN A 1 150 ? -16.027 -10.095 2.509 1.00 93.00 150 ASN A C 1
ATOM 1190 O O . ASN A 1 150 ? -16.129 -9.895 1.304 1.00 93.00 150 ASN A O 1
ATOM 1194 N N . THR A 1 151 ? -16.995 -10.694 3.205 1.00 92.06 151 THR A N 1
ATOM 1195 C CA . THR A 1 151 ? -18.189 -11.298 2.586 1.00 92.06 151 THR A CA 1
ATOM 1196 C C . THR A 1 151 ? -19.432 -10.420 2.709 1.00 92.06 151 THR A C 1
ATOM 1198 O O . THR A 1 151 ? -20.411 -10.611 1.985 1.00 92.06 151 THR A O 1
ATOM 1201 N N . GLY A 1 152 ? -19.402 -9.424 3.596 1.00 94.19 152 GLY A N 1
ATOM 1202 C CA . GLY A 1 152 ? -20.564 -8.618 3.962 1.00 94.19 152 GLY A CA 1
ATOM 1203 C C . GLY A 1 152 ? -21.548 -9.379 4.849 1.00 94.19 152 GLY A C 1
ATOM 1204 O O . GLY A 1 152 ? -22.759 -9.159 4.782 1.00 94.19 152 GLY A O 1
ATOM 1205 N N . ARG A 1 153 ? -21.041 -10.321 5.655 1.00 93.31 153 ARG A N 1
ATOM 1206 C CA . ARG A 1 153 ? -21.852 -11.169 6.535 1.00 93.31 153 ARG A CA 1
ATOM 1207 C C . ARG A 1 153 ? -22.763 -10.311 7.407 1.00 93.31 153 ARG A C 1
ATOM 1209 O O . ARG A 1 153 ? -22.309 -9.337 8.001 1.00 93.31 153 ARG A O 1
ATOM 1216 N N . ASN A 1 154 ? -24.040 -10.682 7.498 1.00 90.06 154 ASN A N 1
ATOM 1217 C CA . ASN A 1 154 ? -25.049 -9.972 8.293 1.00 90.06 154 ASN A CA 1
ATOM 1218 C C . ASN A 1 154 ? -25.187 -8.470 7.953 1.00 90.06 154 ASN A C 1
ATOM 1220 O O . ASN A 1 154 ? -25.569 -7.682 8.817 1.00 90.06 154 ASN A O 1
ATOM 1224 N N . GLY A 1 155 ? -24.867 -8.068 6.717 1.00 92.44 155 GLY A N 1
ATOM 1225 C CA . GLY A 1 155 ? -24.908 -6.666 6.288 1.00 92.44 155 GLY A CA 1
ATOM 1226 C C . GLY A 1 155 ? -23.685 -5.846 6.711 1.00 92.44 155 GLY A C 1
ATOM 1227 O O . GLY A 1 155 ? -23.752 -4.618 6.722 1.00 92.44 155 GLY A O 1
ATOM 1228 N N . ALA A 1 156 ? -22.576 -6.496 7.082 1.00 96.50 156 ALA A N 1
ATOM 1229 C CA . ALA A 1 156 ? -21.317 -5.801 7.329 1.00 96.50 156 ALA A CA 1
ATOM 1230 C C . ALA A 1 156 ? -20.860 -5.042 6.063 1.00 96.50 156 ALA A C 1
ATOM 1232 O O . ALA A 1 156 ? -20.959 -5.588 4.961 1.00 96.50 156 ALA A O 1
ATOM 1233 N N . PRO A 1 157 ? -20.340 -3.807 6.187 1.00 95.56 157 PRO A N 1
ATOM 1234 C CA . PRO A 1 157 ? -19.819 -3.073 5.040 1.00 95.56 157 PRO A CA 1
ATOM 1235 C C . PRO A 1 157 ? -18.588 -3.797 4.487 1.00 95.56 157 PRO A C 1
ATOM 1237 O O . PRO A 1 157 ? -17.632 -4.059 5.226 1.00 95.56 157 PRO A O 1
ATOM 1240 N N . ARG A 1 158 ? -18.629 -4.158 3.202 1.00 94.81 158 ARG A N 1
ATOM 1241 C CA . ARG A 1 158 ? -17.569 -4.943 2.563 1.00 94.81 158 ARG A CA 1
ATOM 1242 C C . ARG A 1 158 ? -16.299 -4.119 2.382 1.00 94.81 158 ARG A C 1
ATOM 1244 O O . ARG A 1 158 ? -16.365 -2.928 2.094 1.00 94.81 158 ARG A O 1
ATOM 1251 N N . LEU A 1 159 ? -15.137 -4.745 2.546 1.00 91.12 159 LEU A N 1
ATOM 1252 C CA . LEU A 1 159 ? -13.853 -4.125 2.215 1.00 91.12 159 LEU A CA 1
ATOM 1253 C C . LEU A 1 159 ? -13.839 -3.725 0.727 1.00 91.12 159 LEU A C 1
ATOM 1255 O O . LEU A 1 159 ? -14.199 -4.537 -0.124 1.00 91.12 159 LEU A O 1
ATOM 1259 N N . GLY A 1 160 ? -13.446 -2.486 0.421 1.00 88.38 160 GLY A N 1
ATOM 1260 C CA . GLY A 1 160 ? -13.427 -1.946 -0.945 1.00 88.38 160 GLY A CA 1
ATOM 1261 C C . GLY A 1 160 ? -14.792 -1.563 -1.540 1.00 88.38 160 GLY A C 1
ATOM 1262 O O . GLY A 1 160 ? -14.843 -1.098 -2.676 1.00 88.38 160 GLY A O 1
ATOM 1263 N N . ASP A 1 161 ? -15.902 -1.733 -0.816 1.00 91.88 161 ASP A N 1
ATOM 1264 C CA . ASP A 1 161 ? -17.236 -1.363 -1.306 1.00 91.88 161 ASP A CA 1
ATOM 1265 C C . ASP A 1 161 ? -17.509 0.132 -1.084 1.00 91.88 161 ASP A C 1
ATOM 1267 O O . ASP A 1 161 ? -17.996 0.546 -0.032 1.00 91.88 161 ASP A O 1
ATOM 1271 N N . GLY A 1 162 ? -17.180 0.951 -2.087 1.00 90.25 162 GLY A N 1
ATOM 1272 C CA . GLY A 1 162 ? -17.356 2.407 -2.033 1.00 90.25 162 GLY A CA 1
ATOM 1273 C C . GLY A 1 162 ? -18.759 2.833 -1.594 1.00 90.25 162 GLY A C 1
ATOM 1274 O O . GLY A 1 162 ? -18.887 3.632 -0.670 1.00 90.25 162 GLY A O 1
ATOM 1275 N N . LEU A 1 163 ? -19.803 2.215 -2.158 1.00 91.00 163 LEU A N 1
ATOM 1276 C CA . LEU A 1 163 ? -21.195 2.549 -1.842 1.00 91.00 163 LEU A CA 1
ATOM 1277 C C . LEU A 1 163 ? -21.541 2.224 -0.387 1.00 91.00 163 LEU A C 1
ATOM 1279 O O . LEU A 1 163 ? -22.190 3.017 0.296 1.00 91.00 163 LEU A O 1
ATOM 1283 N N . ALA A 1 164 ? -21.076 1.081 0.126 1.00 93.12 164 ALA A N 1
ATOM 1284 C CA . ALA A 1 164 ? -21.266 0.743 1.533 1.00 93.12 164 ALA A CA 1
ATOM 1285 C C . ALA A 1 164 ? -20.526 1.715 2.468 1.00 93.12 164 ALA A C 1
ATOM 1287 O O . ALA A 1 164 ? -20.967 1.928 3.601 1.00 93.12 164 ALA A O 1
ATOM 1288 N N . TRP A 1 165 ? -19.417 2.309 2.031 1.00 94.38 165 TRP A N 1
ATOM 1289 C CA . TRP A 1 165 ? -18.575 3.161 2.868 1.00 94.38 165 TRP A CA 1
ATOM 1290 C C . TRP A 1 165 ? -18.788 4.669 2.697 1.00 94.38 165 TRP A C 1
ATOM 1292 O O . TRP A 1 165 ? -18.311 5.420 3.548 1.00 94.38 165 TRP A O 1
ATOM 1302 N N . ASP A 1 166 ? -19.534 5.129 1.692 1.00 92.69 166 ASP A N 1
ATOM 1303 C CA . ASP A 1 166 ? -19.653 6.557 1.363 1.00 92.69 166 ASP A CA 1
ATOM 1304 C C . ASP A 1 166 ? -20.189 7.427 2.507 1.00 92.69 166 ASP A C 1
ATOM 1306 O O . ASP A 1 166 ? -19.602 8.463 2.811 1.00 92.69 166 ASP A O 1
ATOM 1310 N N . GLU A 1 167 ? -21.239 6.997 3.210 1.00 94.06 167 GLU A N 1
ATOM 1311 C CA . GLU A 1 167 ? -21.735 7.724 4.392 1.00 94.06 167 GLU A CA 1
ATOM 1312 C C . GLU A 1 167 ? -20.922 7.430 5.660 1.00 94.06 167 GLU A C 1
ATOM 1314 O O . GLU A 1 167 ? -20.894 8.221 6.602 1.00 94.06 167 GLU A O 1
ATOM 1319 N N . ARG A 1 168 ? -20.228 6.290 5.707 1.00 94.75 168 ARG A N 1
ATOM 1320 C CA . ARG A 1 168 ? -19.435 5.878 6.875 1.00 94.75 168 ARG A CA 1
ATOM 1321 C C . ARG A 1 168 ? -18.143 6.679 6.968 1.00 94.75 168 ARG A C 1
ATOM 1323 O O . ARG A 1 168 ? -17.820 7.179 8.040 1.00 94.75 168 ARG A O 1
ATOM 1330 N N . LYS A 1 169 ? -17.435 6.858 5.847 1.00 94.12 169 LYS A N 1
ATOM 1331 C CA . LYS A 1 169 ? -16.176 7.616 5.797 1.00 94.12 169 LYS A CA 1
ATOM 1332 C C . LYS A 1 169 ? -16.368 9.091 6.174 1.00 94.12 169 LYS A C 1
ATOM 1334 O O . LYS A 1 169 ? -15.491 9.665 6.811 1.00 94.12 169 LYS A O 1
ATOM 1339 N N . LYS A 1 170 ? -17.544 9.672 5.888 1.00 95.25 170 LYS A N 1
ATOM 1340 C CA . LYS A 1 170 ? -17.908 11.052 6.271 1.00 95.25 170 LYS A CA 1
ATOM 1341 C C . LYS A 1 170 ? -17.962 11.283 7.784 1.00 95.25 170 LYS A C 1
ATOM 1343 O O . LYS A 1 170 ? -17.821 12.416 8.222 1.00 95.25 170 LYS A O 1
ATOM 1348 N N . GLN A 1 171 ? -18.138 10.230 8.585 1.00 95.94 171 GLN A N 1
ATOM 1349 C CA . GLN A 1 171 ? -18.146 10.337 10.049 1.00 95.94 171 GLN A CA 1
ATOM 1350 C C . GLN A 1 171 ? -16.741 10.549 10.633 1.00 95.94 171 GLN A C 1
ATOM 1352 O O . GLN A 1 171 ? -16.606 10.929 11.794 1.00 95.94 171 GLN A O 1
ATOM 1357 N N . GLY A 1 172 ? -15.695 10.311 9.836 1.00 95.44 172 GLY A N 1
ATOM 1358 C CA . GLY A 1 172 ? -14.307 10.426 10.259 1.00 95.44 172 GLY A CA 1
ATOM 1359 C C . GLY A 1 172 ? -13.794 9.201 11.021 1.00 95.44 172 GLY A C 1
ATOM 1360 O O . GLY A 1 172 ? -14.546 8.383 11.555 1.00 95.44 172 GLY A O 1
ATOM 1361 N N . ILE A 1 173 ? -12.466 9.077 11.066 1.00 95.94 173 ILE A N 1
ATOM 1362 C CA . ILE A 1 173 ? -11.772 7.917 11.646 1.00 95.94 173 ILE A CA 1
ATOM 1363 C C . ILE A 1 173 ? -12.119 7.746 13.128 1.00 95.94 173 ILE A C 1
ATOM 1365 O O . ILE A 1 173 ? -12.378 6.628 13.562 1.00 95.94 173 ILE A O 1
ATOM 1369 N N . GLU A 1 174 ? -12.181 8.831 13.901 1.00 97.06 174 GLU A N 1
ATOM 1370 C CA . GLU A 1 174 ? -12.437 8.762 15.345 1.00 97.06 174 GLU A CA 1
ATOM 1371 C C . GLU A 1 174 ? -13.790 8.127 15.683 1.00 97.06 174 GLU A C 1
ATOM 1373 O O . GLU A 1 174 ? -13.883 7.299 16.591 1.00 97.06 174 GLU A O 1
ATOM 1378 N N . VAL A 1 175 ? -14.844 8.489 14.946 1.00 97.88 175 VAL A N 1
ATOM 1379 C CA . VAL A 1 175 ? -16.187 7.930 15.148 1.00 97.88 175 VAL A CA 1
ATOM 1380 C C . VAL A 1 175 ? -16.206 6.456 14.762 1.00 97.88 175 VAL A C 1
ATOM 1382 O O . VAL A 1 175 ? -16.700 5.624 15.523 1.00 97.88 175 VAL A O 1
ATOM 1385 N N . LEU A 1 176 ? -15.597 6.108 13.626 1.00 97.38 176 LEU A N 1
ATOM 1386 C CA . LEU A 1 176 ? -15.483 4.718 13.193 1.00 97.38 176 LEU A CA 1
ATOM 1387 C C . LEU A 1 176 ? -14.716 3.870 14.217 1.00 97.38 176 LEU A C 1
ATOM 1389 O O . LEU A 1 176 ? -15.169 2.783 14.564 1.00 97.38 176 LEU A O 1
ATOM 1393 N N . VAL A 1 177 ? -13.616 4.378 14.776 1.00 97.62 177 VAL A N 1
ATOM 1394 C CA . VAL A 1 177 ? -12.859 3.704 15.842 1.00 97.62 177 VAL A CA 1
ATOM 1395 C C . VAL A 1 177 ? -13.720 3.484 17.084 1.00 97.62 177 VAL A C 1
ATOM 1397 O O . VAL A 1 177 ? -13.721 2.378 17.627 1.00 97.62 177 VAL A O 1
ATOM 1400 N N . LYS A 1 178 ? -14.503 4.482 17.512 1.00 97.88 178 LYS A N 1
ATOM 1401 C CA . LYS A 1 178 ? -15.439 4.335 18.641 1.00 97.88 178 LYS A CA 1
ATOM 1402 C C . LYS A 1 178 ? -16.483 3.250 18.372 1.00 97.88 178 LYS A C 1
ATOM 1404 O O . LYS A 1 178 ? -16.724 2.428 19.253 1.00 97.88 178 LYS A O 1
ATOM 1409 N N . HIS A 1 179 ? -17.039 3.195 17.162 1.00 97.38 179 HIS A N 1
ATOM 1410 C CA . HIS A 1 179 ? -17.962 2.133 16.755 1.00 97.38 179 HIS A CA 1
ATOM 1411 C C . HIS A 1 179 ? -17.312 0.747 16.797 1.00 97.38 179 HIS A C 1
ATOM 1413 O O . HIS A 1 179 ? -17.928 -0.193 17.289 1.00 97.38 179 HIS A O 1
ATOM 1419 N N . VAL A 1 180 ? -16.063 0.601 16.345 1.00 97.00 180 VAL A N 1
ATOM 1420 C CA . VAL A 1 180 ? -15.358 -0.686 16.451 1.00 97.00 180 VAL A CA 1
ATOM 1421 C C . VAL A 1 180 ? -15.122 -1.060 17.916 1.00 97.00 180 VAL A C 1
ATOM 1423 O O . VAL A 1 180 ? -15.369 -2.201 18.297 1.00 97.00 180 VAL A O 1
ATOM 1426 N N . ILE A 1 181 ? -14.678 -0.117 18.753 1.00 97.12 181 ILE A N 1
ATOM 1427 C CA . ILE A 1 181 ? -14.384 -0.368 20.172 1.00 97.12 181 ILE A CA 1
ATOM 1428 C C . ILE A 1 181 ? -15.642 -0.765 20.946 1.00 97.12 181 ILE A C 1
ATOM 1430 O O . ILE A 1 181 ? -15.585 -1.722 21.710 1.00 97.12 181 ILE A O 1
ATOM 1434 N N . ALA A 1 182 ? -16.751 -0.047 20.766 1.00 96.69 182 ALA A N 1
ATOM 1435 C CA . ALA A 1 182 ? -17.987 -0.256 21.521 1.00 96.69 182 ALA A CA 1
ATOM 1436 C C . ALA A 1 182 ? -18.936 -1.289 20.885 1.00 96.69 182 ALA A C 1
ATOM 1438 O O . ALA A 1 182 ? -19.898 -1.710 21.523 1.00 96.69 182 ALA A O 1
ATOM 1439 N N . GLY A 1 183 ? -18.675 -1.702 19.642 1.00 95.44 183 GLY A N 1
ATOM 1440 C CA . GLY A 1 183 ? -19.675 -2.353 18.800 1.00 95.44 183 GLY A CA 1
ATOM 1441 C C . GLY A 1 183 ? -20.666 -1.336 18.219 1.00 95.44 183 GLY A C 1
ATOM 1442 O O . GLY A 1 183 ? -20.847 -0.233 18.737 1.00 95.44 183 GLY A O 1
ATOM 1443 N N . HIS A 1 184 ? -21.305 -1.689 17.103 1.00 95.88 184 HIS A N 1
ATOM 1444 C CA . HIS A 1 184 ? -22.273 -0.815 16.440 1.00 95.88 184 HIS A CA 1
ATOM 1445 C C . HIS A 1 184 ? -23.252 -1.609 15.571 1.00 95.88 184 HIS A C 1
ATOM 1447 O O . HIS A 1 184 ? -22.860 -2.313 14.635 1.00 95.88 184 HIS A O 1
ATOM 1453 N N . GLY A 1 185 ? -24.550 -1.495 15.860 1.00 92.94 185 GLY A N 1
ATOM 1454 C CA . GLY A 1 185 ? -25.577 -2.298 15.197 1.00 92.94 185 GLY A CA 1
ATOM 1455 C C . GLY A 1 185 ? -25.312 -3.795 15.381 1.00 92.94 185 GLY A C 1
ATOM 1456 O O . GLY A 1 185 ? -25.297 -4.294 16.500 1.00 92.94 185 GLY A O 1
ATOM 1457 N N . ARG A 1 186 ? -25.084 -4.517 14.276 1.00 93.94 186 ARG A N 1
ATOM 1458 C CA . ARG A 1 186 ? -24.731 -5.952 14.290 1.00 93.94 186 ARG A CA 1
ATOM 1459 C C . ARG A 1 186 ? -23.225 -6.215 14.434 1.00 93.94 186 ARG A C 1
ATOM 1461 O O . ARG A 1 186 ? -22.824 -7.374 14.524 1.00 93.94 186 ARG A O 1
ATOM 1468 N N . MET A 1 187 ? -22.390 -5.174 14.419 1.00 95.44 187 MET A N 1
ATOM 1469 C CA . MET A 1 187 ? -20.951 -5.303 14.635 1.00 95.44 187 MET A CA 1
ATOM 1470 C C . MET A 1 187 ? -20.674 -5.508 16.125 1.00 95.44 187 MET A C 1
ATOM 1472 O O . MET A 1 187 ? -20.981 -4.643 16.943 1.00 95.44 187 MET A O 1
ATOM 1476 N N . ILE A 1 188 ? -20.085 -6.652 16.463 1.00 93.06 188 ILE A N 1
ATOM 1477 C CA . ILE A 1 188 ? -19.703 -7.000 17.834 1.00 93.06 188 ILE A CA 1
ATOM 1478 C C . ILE A 1 188 ? -18.531 -6.142 18.333 1.00 93.06 188 ILE A C 1
ATOM 1480 O O . ILE A 1 188 ? -17.690 -5.701 17.545 1.00 93.06 188 ILE A O 1
ATOM 1484 N N . VAL A 1 189 ? -18.467 -5.944 19.653 1.00 96.06 189 VAL A N 1
ATOM 1485 C CA . VAL A 1 189 ? -17.398 -5.219 20.366 1.00 96.06 189 VAL A CA 1
ATOM 1486 C C . VAL A 1 189 ? -16.024 -5.693 19.882 1.00 96.06 189 VAL A C 1
ATOM 1488 O O . VAL A 1 189 ? -15.723 -6.886 19.937 1.00 96.06 189 VAL A O 1
ATOM 1491 N N . LYS A 1 190 ? -15.200 -4.768 19.373 1.00 95.19 190 LYS A N 1
ATOM 1492 C CA . LYS A 1 190 ? -13.837 -5.006 18.858 1.00 95.19 190 LYS A CA 1
ATOM 1493 C C . LYS A 1 190 ? -13.746 -6.112 17.797 1.00 95.19 190 LYS A C 1
ATOM 1495 O O . LYS A 1 190 ? -12.703 -6.749 17.652 1.00 95.19 190 LYS A O 1
ATOM 1500 N N . GLY A 1 191 ? -14.835 -6.392 17.077 1.00 92.19 191 GLY A N 1
ATOM 1501 C CA . GLY A 1 191 ? -14.892 -7.510 16.130 1.00 92.19 191 GLY A CA 1
ATOM 1502 C C . GLY A 1 191 ? -14.753 -8.889 16.789 1.00 92.19 191 GLY A C 1
ATOM 1503 O O . GLY A 1 191 ? -14.392 -9.840 16.107 1.00 92.19 191 GLY A O 1
ATOM 1504 N N . GLY A 1 192 ? -15.003 -9.002 18.100 1.00 92.06 192 GLY A N 1
ATOM 1505 C CA . GLY A 1 192 ? -14.814 -10.240 18.863 1.00 92.06 192 GLY A CA 1
ATOM 1506 C C . GLY A 1 192 ? -13.349 -10.564 19.155 1.00 92.06 192 GLY A C 1
ATOM 1507 O O . GLY A 1 192 ? -13.045 -11.685 19.547 1.00 92.06 192 GLY A O 1
ATOM 1508 N N . SER A 1 193 ? -12.447 -9.604 18.943 1.00 93.19 193 SER A N 1
ATOM 1509 C CA . SER A 1 193 ? -11.017 -9.761 19.201 1.00 93.19 193 SER A CA 1
ATOM 1510 C C . SER A 1 193 ? -10.627 -9.371 20.624 1.00 93.19 193 SER A C 1
ATOM 1512 O O . SER A 1 193 ? -11.324 -8.623 21.313 1.00 93.19 193 SER A O 1
ATOM 1514 N N . ASP A 1 194 ? -9.441 -9.811 21.028 1.00 92.12 194 ASP A N 1
ATOM 1515 C CA . ASP A 1 194 ? -8.748 -9.396 22.244 1.00 92.12 194 ASP A CA 1
ATOM 1516 C C . ASP A 1 194 ? -7.906 -8.118 22.049 1.00 92.12 194 ASP A C 1
ATOM 1518 O O . ASP A 1 194 ? -7.136 -7.736 22.934 1.00 92.12 194 ASP A O 1
ATOM 1522 N N . ILE A 1 195 ? -8.052 -7.415 20.917 1.00 91.25 195 ILE A N 1
ATOM 1523 C CA . ILE A 1 195 ? -7.279 -6.210 20.599 1.00 91.25 195 ILE A CA 1
ATOM 1524 C C . ILE A 1 195 ? -7.638 -5.091 21.587 1.00 91.25 195 ILE A C 1
ATOM 1526 O O . ILE A 1 195 ? -8.690 -4.458 21.503 1.00 91.25 195 ILE A O 1
ATOM 1530 N N . GLN A 1 196 ? -6.737 -4.817 22.533 1.00 87.38 196 GLN A N 1
ATOM 1531 C CA . GLN A 1 196 ? -6.980 -3.812 23.578 1.00 87.38 196 GLN A CA 1
ATOM 1532 C C . GLN A 1 196 ? -6.608 -2.381 23.176 1.00 87.38 196 GLN A C 1
ATOM 1534 O O . GLN A 1 196 ? -7.222 -1.432 23.655 1.00 87.38 196 GLN A O 1
ATOM 1539 N N . SER A 1 197 ? -5.611 -2.208 22.306 1.00 93.38 197 SER A N 1
ATOM 1540 C CA . SER A 1 197 ? -5.102 -0.883 21.932 1.00 93.38 197 SER A CA 1
ATOM 1541 C C . SER A 1 197 ? -6.012 -0.202 20.908 1.00 93.38 197 SER A C 1
ATOM 1543 O O . SER A 1 197 ? -6.275 -0.750 19.834 1.00 93.38 197 SER A O 1
ATOM 1545 N N . SER A 1 198 ? -6.429 1.031 21.210 1.00 92.81 198 SER A N 1
ATOM 1546 C CA . SER A 1 198 ? -7.178 1.881 20.279 1.00 92.81 198 SER A CA 1
ATOM 1547 C C . SER A 1 198 ? -6.371 2.199 19.021 1.00 92.81 198 SER A C 1
ATOM 1549 O O . SER A 1 198 ? -6.946 2.239 17.943 1.00 92.81 198 SER A O 1
ATOM 1551 N N . GLN A 1 199 ? -5.045 2.327 19.122 1.00 93.88 199 GLN A N 1
ATOM 1552 C CA . GLN A 1 199 ? -4.163 2.569 17.976 1.00 93.88 199 GLN A CA 1
ATOM 1553 C C . GLN A 1 199 ? -4.153 1.386 16.999 1.00 93.88 199 GLN A C 1
ATOM 1555 O O . GLN A 1 199 ? -4.143 1.577 15.784 1.00 93.88 199 GLN A O 1
ATOM 1560 N N . LYS A 1 200 ? -4.199 0.146 17.510 1.00 94.75 200 LYS A N 1
ATOM 1561 C CA . LYS A 1 200 ? -4.348 -1.042 16.654 1.00 94.75 200 LYS A CA 1
ATOM 1562 C C . LYS A 1 200 ? -5.698 -1.023 15.938 1.00 94.75 200 LYS A C 1
ATOM 1564 O O . LYS A 1 200 ? -5.737 -1.246 14.733 1.00 94.75 200 LYS A O 1
ATOM 1569 N N . ILE A 1 201 ? -6.781 -0.688 16.639 1.00 96.12 201 ILE A N 1
ATOM 1570 C CA . ILE A 1 201 ? -8.115 -0.560 16.030 1.00 96.12 201 ILE A CA 1
ATOM 1571 C C . ILE A 1 201 ? -8.150 0.567 14.990 1.00 96.12 201 ILE A C 1
ATOM 1573 O O . ILE A 1 201 ? -8.679 0.378 13.898 1.00 96.12 201 ILE A O 1
ATOM 1577 N N . GLU A 1 202 ? -7.533 1.709 15.278 1.00 96.06 202 GLU A N 1
ATOM 1578 C CA . GLU A 1 202 ? -7.389 2.815 14.332 1.00 96.06 202 GLU A CA 1
ATOM 1579 C C . GLU A 1 202 ? -6.648 2.381 13.066 1.00 96.06 202 GLU A C 1
ATOM 1581 O O . GLU A 1 202 ? -7.094 2.696 11.965 1.00 96.06 202 GLU A O 1
ATOM 1586 N N . SER A 1 203 ? -5.575 1.592 13.193 1.00 95.19 203 SER A N 1
ATOM 1587 C CA . SER A 1 203 ? -4.867 1.056 12.026 1.00 95.19 203 SER A CA 1
ATOM 1588 C C . SER A 1 203 ? -5.760 0.163 11.156 1.00 95.19 203 SER A C 1
ATOM 1590 O O . SER A 1 203 ? -5.689 0.252 9.933 1.00 95.19 203 SER A O 1
ATOM 1592 N N . ILE A 1 204 ? -6.659 -0.632 11.756 1.00 95.56 204 ILE A N 1
ATOM 1593 C CA . ILE A 1 204 ? -7.643 -1.441 11.014 1.00 95.56 204 ILE A CA 1
ATOM 1594 C C . ILE A 1 204 ? -8.592 -0.529 10.239 1.00 95.56 204 ILE A C 1
ATOM 1596 O O . ILE A 1 204 ? -8.804 -0.742 9.049 1.00 95.56 204 ILE A O 1
ATOM 1600 N N . VAL A 1 205 ? -9.146 0.498 10.892 1.00 95.81 205 VAL A N 1
ATOM 1601 C CA . VAL A 1 205 ? -10.061 1.453 10.246 1.00 95.81 205 VAL A CA 1
ATOM 1602 C C . VAL A 1 205 ? -9.361 2.163 9.088 1.00 95.81 205 VAL A C 1
ATOM 1604 O O . VAL A 1 205 ? -9.907 2.209 7.988 1.00 95.81 205 VAL A O 1
ATOM 1607 N N . LYS A 1 206 ? -8.132 2.646 9.297 1.00 94.12 206 LYS A N 1
ATOM 1608 C CA . LYS A 1 206 ? -7.303 3.257 8.249 1.00 94.12 206 LYS A CA 1
ATOM 1609 C C . LYS A 1 206 ? -7.060 2.306 7.079 1.00 94.12 206 LYS A C 1
ATOM 1611 O O . LYS A 1 206 ? -7.206 2.723 5.937 1.00 94.12 206 LYS A O 1
ATOM 1616 N N . TYR A 1 207 ? -6.748 1.039 7.353 1.00 93.31 207 TYR A N 1
ATOM 1617 C CA . TYR A 1 207 ? -6.593 0.018 6.316 1.00 93.31 207 TYR A CA 1
ATOM 1618 C C . TYR A 1 207 ? -7.889 -0.219 5.535 1.00 93.31 207 TYR A C 1
ATOM 1620 O O . TYR A 1 207 ? -7.869 -0.284 4.311 1.00 93.31 207 TYR A O 1
ATOM 1628 N N . MET A 1 208 ? -9.036 -0.314 6.208 1.00 92.88 208 MET A N 1
ATOM 1629 C CA . MET A 1 208 ? -10.307 -0.495 5.506 1.00 92.88 208 MET A CA 1
ATOM 1630 C C . MET A 1 208 ? -10.640 0.704 4.616 1.00 92.88 208 MET A C 1
ATOM 1632 O O . MET A 1 208 ? -11.041 0.515 3.469 1.00 92.88 208 MET A O 1
ATOM 1636 N N . LEU A 1 209 ? -10.426 1.926 5.109 1.00 92.56 209 LEU A N 1
ATOM 1637 C CA . LEU A 1 209 ? -10.659 3.148 4.340 1.00 92.56 209 LEU A CA 1
ATOM 1638 C C . LEU A 1 209 ? -9.682 3.299 3.169 1.00 92.56 209 LEU A C 1
ATOM 1640 O O . LEU A 1 209 ? -10.100 3.718 2.096 1.00 92.56 209 LEU A O 1
ATOM 1644 N N . SER A 1 210 ? -8.417 2.896 3.320 1.00 88.44 210 SER A N 1
ATOM 1645 C CA . SER A 1 210 ? -7.435 2.997 2.233 1.00 88.44 210 SER A CA 1
ATOM 1646 C C . SER A 1 210 ? -7.786 2.133 1.019 1.00 88.44 210 SER A C 1
ATOM 1648 O O . SER A 1 210 ? -7.337 2.416 -0.086 1.00 88.44 210 SER A O 1
ATOM 1650 N N . THR A 1 211 ? -8.630 1.108 1.185 1.00 85.44 211 THR A N 1
ATOM 1651 C CA . THR A 1 211 ? -9.152 0.321 0.053 1.00 85.44 211 THR A CA 1
ATOM 1652 C C . THR A 1 211 ? -10.200 1.055 -0.789 1.00 85.44 211 THR A C 1
ATOM 1654 O O . THR A 1 211 ? -10.571 0.557 -1.850 1.00 85.44 211 THR A O 1
ATOM 1657 N N . LEU A 1 212 ? -10.677 2.216 -0.330 1.00 85.00 212 LEU A N 1
ATOM 1658 C CA . LEU A 1 212 ? -11.703 3.027 -0.990 1.00 85.00 212 LEU A CA 1
ATOM 1659 C C . LEU A 1 212 ? -11.116 4.197 -1.782 1.00 85.00 212 LEU A C 1
ATOM 1661 O O . LEU A 1 212 ? -11.772 4.702 -2.691 1.00 85.00 212 LEU A O 1
ATOM 1665 N N . GLU A 1 213 ? -9.923 4.658 -1.409 1.00 67.81 213 GLU A N 1
ATOM 1666 C CA . GLU A 1 213 ? -9.345 5.897 -1.925 1.00 67.81 213 GLU A CA 1
ATOM 1667 C C . GLU A 1 213 ? -8.795 5.710 -3.358 1.00 67.81 213 GLU A C 1
ATOM 1669 O O . GLU A 1 213 ? -7.917 4.873 -3.597 1.00 67.81 213 GLU A O 1
ATOM 1674 N N . PRO A 1 214 ? -9.243 6.508 -4.349 1.00 55.25 214 PRO A N 1
ATOM 1675 C CA . PRO A 1 214 ? -8.363 6.935 -5.433 1.00 55.25 214 PRO A CA 1
ATOM 1676 C C . PRO A 1 214 ? -7.284 7.841 -4.813 1.00 55.25 214 PRO A C 1
ATOM 1678 O O . PRO A 1 214 ? -7.632 8.658 -3.969 1.00 55.25 214 PRO A O 1
ATOM 1681 N N . SER A 1 215 ? -6.004 7.722 -5.196 1.00 43.47 215 SER A N 1
ATOM 1682 C CA . SER A 1 215 ? -4.935 8.585 -4.636 1.00 43.47 215 SER A CA 1
ATOM 1683 C C . SER A 1 215 ? -5.363 10.040 -4.552 1.00 43.47 215 SER A C 1
ATOM 1685 O O . SER A 1 215 ? -5.975 10.558 -5.488 1.00 43.47 215 SER A O 1
ATOM 1687 N N . LEU A 1 216 ? -4.913 10.695 -3.486 1.00 35.41 216 LEU A N 1
ATOM 1688 C CA . LEU A 1 216 ? -4.736 12.139 -3.439 1.00 35.41 216 LEU A CA 1
ATOM 1689 C C . LEU A 1 216 ? -4.118 12.600 -4.771 1.00 35.41 216 LEU A C 1
ATOM 1691 O O . LEU A 1 216 ? -3.011 12.180 -5.114 1.00 35.41 216 LEU A O 1
ATOM 1695 N N . ASN A 1 217 ? -4.895 13.365 -5.539 1.00 30.33 217 ASN A N 1
ATOM 1696 C CA . ASN A 1 217 ? -4.408 14.103 -6.701 1.00 30.33 217 ASN A CA 1
ATOM 1697 C C . ASN A 1 217 ? -3.524 15.257 -6.231 1.00 30.33 217 ASN A C 1
ATOM 1699 O O . ASN A 1 217 ? -3.920 15.909 -5.236 1.00 30.33 217 ASN A O 1
#

Radius of gyration: 24.45 Å; Cα contacts (8 Å, |Δi|>4): 235; chains: 1; bounding box: 76×68×48 Å

Sequence (217 aa):
MKKIISVCWSLCLLCVPFVGFAENVDKVNEKEAKLELGRKTYYQNCYRCHEYGQRGAPMLGYEPDWEDRLKLGRDALIDSVIEGKGFMLPKATRDIKSREMVGLMVDYMTSTVTDEAIKNSPEMKAQVKRSKELANGMKFYGQACFSCHNTGRNGAPRLGDGLAWDERKKQGIEVLVKHVIAGHGRMIVKGGSDIQSSQKIESIVKYMLSTLEPSLN